Protein AF-A0A2E1QQA4-F1 (afdb_monomer_lite)

pLDDT: mean 85.28, std 8.09, range [52.94, 97.69]

Structure (mmCIF, N/CA/C/O backbone):
data_AF-A0A2E1QQA4-F1
#
_entry.id   AF-A0A2E1QQA4-F1
#
loop_
_atom_site.group_PDB
_atom_site.id
_atom_site.type_symbol
_atom_site.label_atom_id
_atom_site.label_alt_id
_atom_site.label_comp_id
_atom_site.label_asym_id
_atom_site.label_entity_id
_atom_site.label_seq_id
_atom_site.pdbx_PDB_ins_code
_atom_site.Cartn_x
_atom_site.Cartn_y
_atom_site.Cartn_z
_atom_site.occupancy
_atom_site.B_iso_or_equiv
_atom_site.auth_seq_id
_atom_site.auth_comp_id
_atom_site.auth_asym_id
_atom_site.auth_atom_id
_atom_site.pdbx_PDB_model_num
ATOM 1 N N . MET A 1 1 ? -45.214 -12.133 94.240 1.00 59.94 1 MET A N 1
ATOM 2 C CA . MET A 1 1 ? -46.351 -12.397 95.141 1.00 59.94 1 MET A CA 1
ATOM 3 C C . MET A 1 1 ? -45.816 -12.854 96.483 1.00 59.94 1 MET A C 1
ATOM 5 O O . MET A 1 1 ? -45.134 -13.873 96.536 1.00 59.94 1 MET A O 1
ATOM 9 N N . ALA A 1 2 ? -46.050 -12.082 97.544 1.00 59.25 2 ALA A N 1
ATOM 10 C CA . ALA A 1 2 ? -45.746 -12.539 98.898 1.00 59.25 2 ALA A CA 1
ATOM 11 C C . ALA A 1 2 ? -46.777 -13.600 99.309 1.00 59.25 2 ALA A C 1
ATOM 13 O O . ALA A 1 2 ? -47.961 -13.463 99.003 1.00 59.25 2 ALA A O 1
ATOM 14 N N . ILE A 1 3 ? -46.345 -14.663 99.991 1.00 65.25 3 ILE A N 1
ATOM 15 C CA . ILE A 1 3 ? -47.274 -15.672 100.507 1.00 65.25 3 ILE A CA 1
ATOM 16 C C . ILE A 1 3 ? -48.073 -15.024 101.638 1.00 65.25 3 ILE A C 1
ATOM 18 O O . ILE A 1 3 ? -47.539 -14.740 102.709 1.00 65.25 3 ILE A O 1
ATOM 22 N N . ARG A 1 4 ? -49.357 -14.769 101.386 1.00 75.62 4 ARG A N 1
ATOM 23 C CA . ARG A 1 4 ? -50.294 -14.264 102.391 1.00 75.62 4 ARG A CA 1
ATOM 24 C C . ARG A 1 4 ? -50.919 -15.462 103.086 1.00 75.62 4 ARG A C 1
ATOM 26 O O . ARG A 1 4 ? -51.710 -16.186 102.488 1.00 75.62 4 ARG A O 1
ATOM 33 N N . GLN A 1 5 ? -50.516 -15.701 104.326 1.00 78.38 5 GLN A N 1
ATOM 34 C CA . GLN A 1 5 ? -51.013 -16.821 105.113 1.00 78.38 5 GLN A CA 1
ATOM 35 C C . GLN A 1 5 ? -52.236 -16.370 105.913 1.00 78.38 5 GLN A C 1
ATOM 37 O O . GLN A 1 5 ? -52.163 -15.386 106.647 1.00 78.38 5 GLN A O 1
ATOM 42 N N . ILE A 1 6 ? -53.355 -17.073 105.737 1.00 81.44 6 ILE A N 1
ATOM 43 C CA . ILE A 1 6 ? -54.587 -16.866 106.502 1.00 81.44 6 ILE A CA 1
ATOM 44 C C . ILE A 1 6 ? -54.810 -18.131 107.319 1.00 81.44 6 ILE A C 1
ATOM 46 O O . ILE A 1 6 ? -54.995 -19.215 106.764 1.00 81.44 6 ILE A O 1
ATOM 50 N N . ASN A 1 7 ? -54.742 -18.002 108.635 1.00 84.25 7 ASN A N 1
ATOM 51 C CA . ASN A 1 7 ? -54.934 -19.107 109.559 1.00 84.25 7 ASN A CA 1
ATOM 52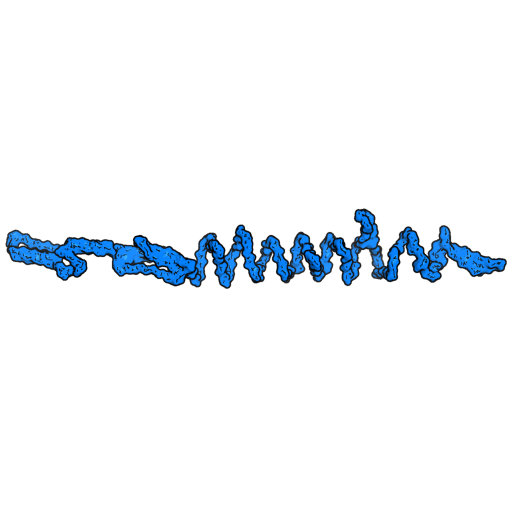 C C . ASN A 1 7 ? -56.428 -19.320 109.822 1.00 84.25 7 ASN A C 1
ATOM 54 O O . ASN A 1 7 ? -57.223 -18.387 109.758 1.00 84.25 7 ASN A O 1
ATOM 58 N N . ALA A 1 8 ? -56.824 -20.541 110.191 1.00 82.38 8 ALA A N 1
ATOM 59 C CA . ALA A 1 8 ? -58.227 -20.864 110.487 1.00 82.38 8 ALA A CA 1
ATOM 60 C C . ALA A 1 8 ? -58.821 -20.052 111.659 1.00 82.38 8 ALA A C 1
ATOM 62 O O . ALA A 1 8 ? -60.037 -19.981 111.812 1.00 82.38 8 ALA A O 1
ATOM 63 N N . THR A 1 9 ? -57.965 -19.456 112.491 1.00 85.44 9 THR A N 1
ATOM 64 C CA . THR A 1 9 ? -58.333 -18.588 113.617 1.00 85.44 9 THR A CA 1
ATOM 65 C C . THR A 1 9 ? -58.413 -17.107 113.249 1.00 85.44 9 THR A C 1
ATOM 67 O O . THR A 1 9 ? -58.797 -16.301 114.095 1.00 85.44 9 THR A O 1
ATOM 70 N N . ASP A 1 10 ? -58.013 -16.725 112.035 1.00 85.19 10 ASP A N 1
ATOM 71 C CA . ASP A 1 10 ? -58.012 -15.328 111.619 1.00 85.19 10 ASP A CA 1
ATOM 72 C C . ASP A 1 10 ? -59.440 -14.826 111.391 1.00 85.19 10 ASP A C 1
ATOM 74 O O . ASP A 1 10 ? -60.341 -15.556 110.975 1.00 85.19 10 ASP A O 1
ATOM 78 N N . SER A 1 11 ? -59.655 -13.542 111.675 1.00 88.25 11 SER A N 1
ATOM 79 C CA . SER A 1 11 ? -60.971 -12.934 111.517 1.00 88.25 11 SER A CA 1
ATOM 80 C C . SER A 1 11 ? -61.378 -12.841 110.042 1.00 88.25 11 SER A C 1
ATOM 82 O O . SER A 1 11 ? -60.537 -12.693 109.151 1.00 88.25 11 SER A O 1
ATOM 84 N N . LEU A 1 12 ? -62.689 -12.826 109.780 1.00 86.75 12 LEU A N 1
ATOM 85 C CA . LEU A 1 12 ? -63.227 -12.536 108.444 1.00 86.75 12 LEU A CA 1
ATOM 86 C C . LEU A 1 12 ? -62.732 -11.185 107.898 1.00 86.75 12 LEU A C 1
ATOM 88 O O . LEU A 1 12 ? -62.595 -11.014 106.690 1.00 86.75 12 LEU A O 1
ATOM 92 N N . GLU A 1 13 ? -62.416 -10.239 108.780 1.00 89.06 13 GLU A N 1
ATOM 93 C CA . GLU A 1 13 ? -61.857 -8.942 108.407 1.00 89.06 13 GLU A CA 1
ATOM 94 C C . GLU A 1 13 ? -60.391 -9.051 107.961 1.00 89.06 13 GLU A C 1
ATOM 96 O O . GLU A 1 13 ? -59.984 -8.417 106.987 1.00 89.06 13 GLU A O 1
ATOM 101 N N . THR A 1 14 ? -59.613 -9.929 108.599 1.00 85.94 14 THR A N 1
ATOM 102 C CA . THR A 1 14 ? -58.264 -10.293 108.147 1.00 85.94 14 THR A CA 1
ATOM 103 C C . THR A 1 14 ? -58.324 -10.935 106.760 1.00 85.94 14 THR A C 1
ATOM 105 O O . THR A 1 14 ? -57.548 -10.560 105.882 1.00 85.94 14 THR A O 1
ATOM 108 N N . LEU A 1 15 ? -59.290 -11.834 106.529 1.00 86.75 15 LEU A N 1
ATOM 109 C CA . LEU A 1 15 ? -59.532 -12.440 105.216 1.00 86.75 15 LEU A CA 1
ATOM 110 C C . LEU A 1 15 ? -59.870 -11.384 104.158 1.00 86.75 15 LEU A C 1
ATOM 112 O O . LEU A 1 15 ? -59.239 -11.353 103.104 1.00 86.75 15 LEU A O 1
ATOM 116 N N . ARG A 1 16 ? -60.816 -10.483 104.446 1.00 89.19 16 ARG A N 1
ATOM 117 C CA . ARG A 1 16 ? -61.220 -9.39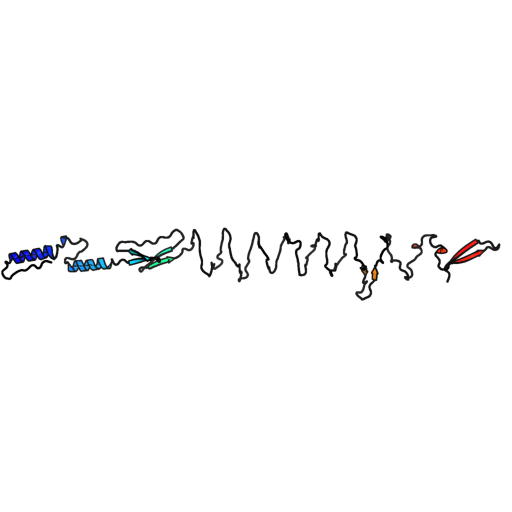7 103.541 1.00 89.19 16 ARG A CA 1
ATOM 118 C C . ARG A 1 16 ? -60.050 -8.475 103.199 1.00 89.19 16 ARG A C 1
ATOM 120 O O . ARG A 1 16 ? -59.844 -8.143 102.034 1.00 89.19 16 ARG A O 1
ATOM 127 N N . SER A 1 17 ? -59.281 -8.070 104.208 1.00 85.75 17 SER A N 1
ATOM 128 C CA . SER A 1 17 ? -58.128 -7.184 104.043 1.00 85.75 17 SER A CA 1
ATOM 129 C C . SER A 1 17 ? -57.048 -7.830 103.172 1.00 85.75 17 SER A C 1
ATOM 131 O O . SER A 1 17 ? -56.593 -7.227 102.199 1.00 85.75 17 SER A O 1
ATOM 133 N N . GLN A 1 18 ? -56.702 -9.092 103.447 1.00 85.31 18 GLN A N 1
ATOM 134 C CA . GLN A 1 18 ? -55.718 -9.821 102.649 1.00 85.31 18 GLN A CA 1
ATOM 135 C C . GLN A 1 18 ? -56.207 -10.097 101.225 1.00 85.31 18 GLN A C 1
ATOM 137 O O . GLN A 1 18 ? -55.419 -9.963 100.293 1.00 85.31 18 GLN A O 1
ATOM 142 N N . PHE A 1 19 ? -57.491 -10.411 101.033 1.00 83.44 19 PHE A N 1
ATOM 143 C CA . PHE A 1 19 ? -58.086 -10.637 99.713 1.00 83.44 19 PHE A CA 1
ATOM 144 C C . PHE A 1 19 ? -58.109 -9.364 98.855 1.00 83.44 19 PHE A C 1
ATOM 146 O O . PHE A 1 19 ? -57.687 -9.381 97.702 1.00 83.44 19 PHE A O 1
ATOM 153 N N . ASN A 1 20 ? -58.524 -8.232 99.424 1.00 81.56 20 ASN A N 1
ATOM 154 C CA . ASN A 1 20 ? -58.529 -6.956 98.706 1.00 81.56 20 ASN A CA 1
ATOM 155 C C . ASN A 1 20 ? -57.113 -6.492 98.366 1.00 81.56 20 ASN A C 1
ATOM 157 O O . ASN A 1 20 ? -56.868 -5.967 97.282 1.00 81.56 20 ASN A O 1
ATOM 161 N N . ALA A 1 21 ? -56.164 -6.707 99.274 1.00 79.19 21 ALA A N 1
ATOM 162 C CA . ALA A 1 21 ? -54.780 -6.370 99.010 1.00 79.19 21 ALA A CA 1
ATOM 163 C C . ALA A 1 21 ? -54.122 -7.345 98.010 1.00 79.19 21 ALA A C 1
ATOM 165 O O . ALA A 1 21 ? -53.238 -6.910 97.278 1.00 79.19 21 ALA A O 1
ATOM 166 N N . LEU A 1 22 ? -54.565 -8.606 97.915 1.00 77.88 22 LEU A N 1
ATOM 167 C CA . LEU A 1 22 ? -54.188 -9.533 96.837 1.00 77.88 22 LEU A CA 1
ATOM 168 C C . LEU A 1 22 ? -54.706 -9.020 95.480 1.00 77.88 22 LEU A C 1
ATOM 170 O O . LEU A 1 22 ? -53.944 -8.933 94.522 1.00 77.88 22 LEU A O 1
ATOM 174 N N . ALA A 1 23 ? -55.974 -8.605 95.414 1.00 74.25 23 ALA A N 1
ATOM 175 C CA . ALA A 1 23 ? -56.574 -8.050 94.201 1.00 74.25 23 ALA A CA 1
ATOM 176 C C . ALA A 1 23 ? -55.890 -6.749 93.743 1.00 74.25 23 ALA A C 1
ATOM 178 O O . ALA A 1 23 ? -55.578 -6.603 92.570 1.00 74.25 23 ALA A O 1
ATOM 179 N N . SER A 1 24 ? -55.605 -5.827 94.667 1.00 72.12 24 SER A N 1
ATOM 180 C CA . SER A 1 24 ? -55.049 -4.509 94.333 1.00 72.12 24 SER A CA 1
ATOM 181 C C . SER A 1 24 ? -53.532 -4.506 94.105 1.00 72.12 24 SER A C 1
ATOM 183 O O . SER A 1 24 ? -53.060 -3.757 93.254 1.00 72.12 24 SER A O 1
ATOM 185 N N . GLN A 1 25 ? -52.758 -5.314 94.843 1.00 68.62 25 GLN A N 1
ATOM 186 C CA . GLN A 1 25 ? -51.287 -5.257 94.792 1.00 68.62 25 GLN A CA 1
ATOM 187 C C . GLN A 1 25 ? -50.640 -6.436 94.063 1.00 68.62 25 GLN A C 1
ATOM 189 O O . GLN A 1 25 ? -49.605 -6.249 93.433 1.00 68.62 25 GLN A O 1
ATOM 194 N N . ASP A 1 26 ? -51.206 -7.644 94.161 1.00 70.81 26 ASP A N 1
ATOM 195 C CA . ASP A 1 26 ? -50.596 -8.840 93.565 1.00 70.81 26 ASP A CA 1
ATOM 196 C C . ASP A 1 26 ? -51.141 -9.137 92.157 1.00 70.81 26 ASP A C 1
ATOM 198 O O . ASP A 1 26 ? -50.378 -9.562 91.293 1.00 70.81 26 ASP A O 1
ATOM 202 N N . PHE A 1 27 ? -52.433 -8.893 91.908 1.00 72.44 27 PHE A N 1
ATOM 203 C CA . PHE A 1 27 ? -53.045 -8.998 90.573 1.00 72.44 27 PHE A CA 1
ATOM 204 C C . PHE A 1 27 ? -53.060 -7.662 89.803 1.00 72.44 27 PHE A C 1
ATOM 206 O O . PHE A 1 27 ? -53.139 -7.662 88.578 1.00 72.44 27 PHE A O 1
ATOM 213 N N . GLY A 1 28 ? -52.883 -6.534 90.494 1.00 72.56 28 GLY A N 1
ATOM 214 C CA . GLY A 1 28 ? -52.829 -5.203 89.886 1.00 72.56 28 GLY A CA 1
ATOM 215 C C . GLY A 1 28 ? -54.206 -4.632 89.523 1.00 72.56 28 GLY A C 1
ATOM 216 O O . GLY A 1 28 ? -55.192 -5.352 89.384 1.00 72.56 28 GLY A O 1
ATOM 217 N N . ASP A 1 29 ? -54.271 -3.306 89.398 1.00 71.75 29 ASP A N 1
ATOM 218 C CA . ASP A 1 29 ? -55.483 -2.571 89.019 1.00 71.75 29 ASP A CA 1
ATOM 219 C C . ASP A 1 29 ? -55.570 -2.416 87.492 1.00 71.75 29 ASP A C 1
ATOM 221 O O . ASP A 1 29 ? -54.624 -1.943 86.857 1.00 71.75 29 ASP A O 1
ATOM 225 N N . ILE A 1 30 ? -56.722 -2.767 86.912 1.00 72.56 30 ILE A N 1
ATOM 226 C CA . ILE A 1 30 ? -57.017 -2.596 85.483 1.00 72.56 30 ILE A CA 1
ATOM 227 C C . ILE A 1 30 ? -56.907 -1.136 85.033 1.00 72.56 30 ILE A C 1
ATOM 229 O O . ILE A 1 30 ? -56.556 -0.881 83.888 1.00 72.56 30 ILE A O 1
ATOM 233 N N . ALA A 1 31 ? -57.147 -0.172 85.927 1.00 75.25 31 ALA A N 1
ATOM 234 C CA . ALA A 1 31 ? -57.032 1.250 85.611 1.00 75.25 31 ALA A CA 1
ATOM 235 C C . ALA A 1 31 ? -55.598 1.676 85.241 1.00 75.25 31 ALA A C 1
ATOM 237 O O . ALA A 1 31 ? -55.412 2.728 84.634 1.00 75.25 31 ALA A O 1
ATOM 238 N N . ASN A 1 32 ? -54.599 0.860 85.593 1.00 74.88 32 ASN A N 1
ATOM 239 C CA . ASN A 1 32 ? -53.198 1.078 85.240 1.00 74.88 32 ASN A CA 1
ATOM 240 C C . ASN A 1 32 ? -52.766 0.299 83.984 1.00 74.88 32 ASN A C 1
ATOM 242 O O . ASN A 1 32 ? -51.599 0.381 83.598 1.00 74.88 32 ASN A O 1
ATOM 246 N N . LEU A 1 33 ? -53.663 -0.481 83.370 1.00 74.75 33 LEU A N 1
ATOM 247 C CA . LEU A 1 33 ? -53.405 -1.151 82.099 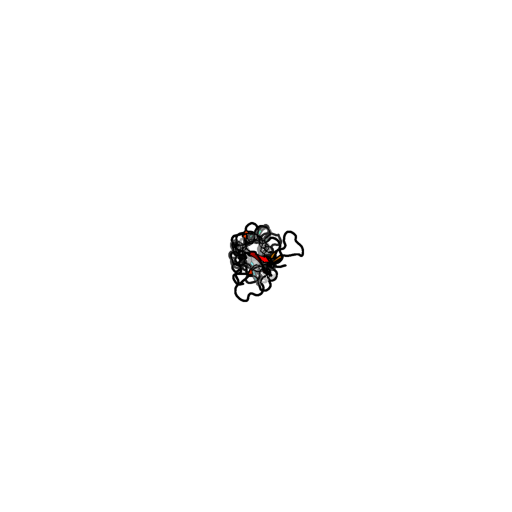1.00 74.75 33 LEU A CA 1
ATOM 248 C C . LEU A 1 33 ? -53.469 -0.119 80.963 1.00 74.75 33 LEU A C 1
ATOM 250 O O . LEU A 1 33 ? -54.287 0.801 81.001 1.00 74.75 33 LEU A O 1
ATOM 254 N N . ASP A 1 34 ? -52.592 -0.247 79.965 1.00 76.31 34 ASP A N 1
ATOM 255 C CA . ASP A 1 34 ? -52.590 0.654 78.810 1.00 76.31 34 ASP A CA 1
ATOM 256 C C . ASP A 1 34 ? -53.975 0.674 78.138 1.00 76.31 34 ASP A C 1
ATOM 258 O O . ASP A 1 34 ? -54.579 -0.375 77.920 1.00 76.31 34 ASP A O 1
ATOM 262 N N . SER A 1 35 ? -54.473 1.866 77.794 1.00 77.19 35 SER A N 1
ATOM 263 C CA . SER A 1 35 ? -55.824 2.061 77.241 1.00 77.19 35 SER A CA 1
ATOM 264 C C . SER A 1 35 ? -56.096 1.337 75.913 1.00 77.19 35 SER A C 1
ATOM 266 O O . SER A 1 35 ? -57.250 1.247 75.498 1.00 77.19 35 SER A O 1
ATOM 268 N N . SER A 1 36 ? -55.054 0.836 75.242 1.00 72.44 36 SER A N 1
ATOM 269 C CA . SER A 1 36 ? -55.159 0.007 74.037 1.00 72.44 36 SER A CA 1
ATOM 270 C C . SER A 1 36 ? -55.488 -1.467 74.314 1.00 72.44 36 SER A C 1
ATOM 272 O O . SER A 1 36 ? -55.853 -2.178 73.378 1.00 72.44 36 SER A O 1
ATOM 274 N N . ILE A 1 37 ? -55.404 -1.927 75.569 1.00 79.44 37 ILE A N 1
ATOM 275 C CA . ILE A 1 37 ? -55.746 -3.293 75.979 1.00 79.44 37 ILE A CA 1
ATOM 276 C C . ILE A 1 37 ? -57.167 -3.297 76.551 1.00 79.44 37 ILE A C 1
ATOM 278 O O . ILE A 1 37 ? -57.448 -2.676 77.575 1.00 79.44 37 ILE A O 1
ATOM 282 N N . SER A 1 38 ? -58.076 -4.008 75.888 1.00 80.38 38 SER A N 1
ATOM 283 C CA . SER A 1 38 ? -59.507 -4.026 76.226 1.00 80.38 38 SER A CA 1
ATOM 284 C C . SER A 1 38 ? -59.899 -5.131 77.214 1.00 80.38 38 SER A C 1
ATOM 286 O O . SER A 1 38 ? -61.011 -5.128 77.750 1.00 80.38 38 SER A O 1
ATOM 288 N N . SER A 1 39 ? -58.995 -6.078 77.473 1.00 79.44 39 SER A N 1
ATOM 289 C CA . SER A 1 39 ? -59.253 -7.213 78.354 1.00 79.44 39 SER A CA 1
ATOM 290 C C . SER A 1 39 ? -59.481 -6.802 79.808 1.00 79.44 39 SER A C 1
ATOM 292 O O . SER A 1 39 ? -58.674 -6.117 80.432 1.00 79.44 39 SER A O 1
ATOM 294 N N . THR A 1 40 ? -60.524 -7.377 80.410 1.00 74.19 40 THR A N 1
ATOM 295 C CA . THR A 1 40 ? -60.862 -7.212 81.831 1.00 74.19 40 THR A CA 1
ATOM 296 C C . THR A 1 40 ? -60.150 -8.198 82.762 1.00 74.19 40 THR A C 1
ATOM 298 O O . THR A 1 40 ? -60.495 -8.311 83.938 1.00 74.19 40 THR A O 1
ATOM 301 N N . SER A 1 41 ? -59.190 -8.967 82.244 1.00 72.94 41 SER A N 1
ATOM 302 C CA . SER A 1 41 ? -58.386 -9.919 83.014 1.00 72.94 41 SER A CA 1
ATOM 303 C C . SER A 1 41 ? -56.920 -9.873 82.593 1.00 72.94 41 SER A C 1
ATOM 305 O O . SER A 1 41 ? -56.615 -9.623 81.429 1.00 72.94 41 SER A O 1
ATOM 307 N N . ILE A 1 42 ? -56.010 -10.194 83.514 1.00 75.44 42 ILE A N 1
ATOM 308 C CA . ILE A 1 42 ? -54.567 -10.267 83.224 1.00 75.44 42 ILE A CA 1
ATOM 309 C C . ILE A 1 42 ? -54.283 -11.294 82.125 1.00 75.44 42 ILE A C 1
ATOM 311 O O . ILE A 1 42 ? -53.505 -11.030 81.219 1.00 75.44 42 ILE A O 1
ATOM 315 N N . VAL A 1 43 ? -54.943 -12.456 82.169 1.00 76.88 43 VAL A N 1
ATOM 316 C CA . VAL A 1 43 ? -54.752 -13.517 81.168 1.00 76.88 43 VAL A CA 1
ATOM 317 C C . VAL A 1 43 ? -55.238 -13.063 79.791 1.00 76.88 43 VAL A C 1
ATOM 319 O O . VAL A 1 43 ? -54.548 -13.276 78.799 1.00 76.88 43 VAL A O 1
ATOM 322 N N . GLY A 1 44 ? -56.384 -12.384 79.713 1.00 80.62 44 GLY A N 1
ATOM 323 C CA . GLY A 1 44 ? -56.842 -11.803 78.451 1.00 80.62 44 GLY A CA 1
ATOM 324 C C . GLY A 1 44 ? -55.944 -10.656 77.972 1.00 80.62 44 GLY A C 1
ATOM 325 O O . GLY A 1 44 ? -55.675 -10.568 76.782 1.00 80.62 44 GLY A O 1
ATOM 326 N N . ALA A 1 45 ? -55.390 -9.849 78.885 1.00 79.88 45 ALA A N 1
ATOM 327 C CA . ALA A 1 45 ? -54.458 -8.772 78.556 1.00 79.88 45 ALA A CA 1
ATOM 328 C C . ALA A 1 45 ? -53.139 -9.333 78.009 1.00 79.88 45 ALA A C 1
ATOM 330 O O . ALA A 1 45 ? -52.589 -8.805 77.050 1.00 79.88 45 ALA A O 1
ATOM 331 N N . MET A 1 46 ? -52.665 -10.452 78.566 1.00 80.19 46 MET A N 1
ATOM 332 C CA . MET A 1 46 ? -51.521 -11.195 78.040 1.00 80.19 46 MET A CA 1
ATOM 333 C C . MET A 1 46 ? -51.807 -11.808 76.665 1.00 80.19 46 MET A C 1
ATOM 335 O O . MET A 1 46 ? -50.929 -11.794 75.810 1.00 80.19 46 MET A O 1
ATOM 339 N N . ASN A 1 47 ? -53.019 -12.310 76.418 1.00 76.56 47 ASN A N 1
ATOM 340 C CA . ASN A 1 47 ? -53.402 -12.828 75.101 1.00 76.56 47 ASN A CA 1
ATOM 341 C C . ASN A 1 47 ? -53.508 -11.710 74.045 1.00 76.56 47 ASN A C 1
ATOM 343 O O . ASN A 1 47 ? -53.073 -11.893 72.907 1.00 76.56 47 ASN A O 1
ATOM 347 N N . GLU A 1 48 ? -54.025 -10.536 74.419 1.00 78.94 48 GLU A N 1
ATOM 348 C CA . GLU A 1 48 ? -54.020 -9.343 73.561 1.00 78.94 48 GLU A CA 1
ATOM 349 C C . GLU A 1 48 ? -52.582 -8.871 73.284 1.00 78.94 48 GLU A C 1
ATOM 351 O O . GLU A 1 48 ? -52.213 -8.660 72.128 1.00 78.94 48 GLU A O 1
ATOM 356 N N . LEU A 1 49 ? -51.722 -8.828 74.310 1.00 77.00 49 LEU A N 1
ATOM 357 C CA . LEU A 1 49 ? -50.299 -8.505 74.175 1.00 77.00 49 LEU A CA 1
ATOM 358 C C . LEU A 1 49 ? -49.551 -9.495 73.270 1.00 77.00 49 LEU A C 1
ATOM 360 O O . LEU A 1 49 ? -48.721 -9.068 72.476 1.00 77.00 49 LEU A O 1
ATOM 364 N N . ILE A 1 50 ? -49.847 -10.797 73.336 1.00 70.75 50 ILE A N 1
ATOM 365 C CA . ILE A 1 50 ? -49.257 -11.813 72.443 1.00 70.75 50 ILE A CA 1
ATOM 366 C C . ILE A 1 50 ? -49.547 -11.486 70.973 1.00 70.75 50 ILE A C 1
ATOM 368 O O . ILE A 1 50 ? -48.678 -11.673 70.124 1.00 70.75 50 ILE A O 1
ATOM 372 N N . THR A 1 51 ? -50.718 -10.924 70.672 1.00 61.88 51 THR A N 1
ATOM 373 C CA . THR A 1 51 ? -51.067 -10.508 69.307 1.00 61.88 51 THR A CA 1
ATOM 374 C C . THR A 1 51 ? -50.212 -9.310 68.866 1.00 61.88 51 THR A C 1
ATOM 376 O O . THR A 1 51 ? -49.660 -9.328 67.768 1.00 61.88 51 THR A O 1
ATOM 379 N N . PHE A 1 52 ? -49.987 -8.331 69.750 1.00 60.94 52 PHE A N 1
ATOM 380 C CA . PHE A 1 52 ? -49.095 -7.187 69.496 1.00 60.94 52 PHE A CA 1
ATOM 381 C C . PHE A 1 52 ? -47.605 -7.559 69.411 1.00 60.94 52 PHE A C 1
ATOM 383 O O . PHE A 1 52 ? -46.880 -7.009 68.586 1.00 60.94 52 PHE A O 1
ATOM 390 N N . VAL A 1 53 ? -47.139 -8.502 70.232 1.00 63.75 53 VAL A N 1
ATOM 391 C CA . VAL A 1 53 ? -45.740 -8.963 70.258 1.00 63.75 53 VAL A CA 1
ATOM 392 C C . VAL A 1 53 ? -45.439 -9.895 69.081 1.00 63.75 53 VAL A C 1
ATOM 394 O O . VAL A 1 53 ? -44.331 -9.863 68.556 1.00 63.75 53 VAL A O 1
ATOM 397 N N . SER A 1 54 ? -46.417 -10.666 68.593 1.00 52.94 54 SER A N 1
ATOM 398 C CA . SER A 1 54 ? -46.239 -11.503 67.395 1.00 52.94 54 SER A CA 1
ATOM 399 C C . SER A 1 54 ? -46.070 -10.688 66.105 1.00 52.94 54 SER A C 1
ATOM 401 O O . SER A 1 54 ? -45.380 -11.125 65.190 1.00 52.94 54 SER A O 1
ATOM 403 N N . ALA A 1 55 ? -46.609 -9.464 66.057 1.00 53.16 55 ALA A N 1
ATOM 404 C CA . ALA A 1 55 ? -46.331 -8.497 64.992 1.00 53.16 55 ALA A CA 1
ATOM 405 C C . ALA A 1 55 ? -44.948 -7.814 65.125 1.00 53.16 55 ALA A C 1
ATOM 407 O O . ALA A 1 55 ? -44.585 -7.007 64.271 1.00 53.16 55 ALA A O 1
ATOM 408 N N . ALA A 1 56 ? -44.182 -8.098 66.189 1.00 56.06 56 ALA A N 1
ATOM 409 C CA . ALA A 1 56 ? -42.953 -7.390 66.552 1.00 56.06 56 ALA A CA 1
ATOM 410 C C . ALA A 1 56 ? -41.654 -8.197 66.363 1.00 56.06 56 ALA A C 1
ATOM 412 O O . ALA A 1 56 ? -40.592 -7.722 66.777 1.00 56.06 56 ALA A O 1
ATOM 413 N N . GLU A 1 57 ? -41.692 -9.376 65.729 1.00 67.94 57 GLU A N 1
ATOM 414 C CA . GLU A 1 57 ? -40.457 -10.051 65.312 1.00 67.94 57 GLU A CA 1
ATOM 415 C C . GLU A 1 57 ? -39.833 -9.300 64.130 1.00 67.94 57 GLU A C 1
ATOM 417 O O . GLU A 1 57 ? -40.125 -9.538 62.962 1.00 67.94 57 GLU A O 1
ATOM 422 N N . GLY A 1 58 ? -38.988 -8.324 64.461 1.00 77.69 58 GLY A N 1
ATOM 423 C CA . GLY A 1 58 ? -38.147 -7.644 63.492 1.00 77.69 58 GLY A CA 1
ATOM 424 C C . GLY A 1 58 ? -37.188 -8.612 62.802 1.00 77.69 58 GLY A C 1
ATOM 425 O O . GLY A 1 58 ? -36.779 -9.624 63.373 1.00 77.69 58 GLY A O 1
ATOM 426 N N . PHE A 1 59 ? -36.772 -8.284 61.584 1.00 83.75 59 PHE A N 1
ATOM 427 C CA . PHE A 1 59 ? -35.748 -9.045 60.873 1.00 83.75 59 PHE A CA 1
ATOM 428 C C . PHE A 1 59 ? -34.408 -8.315 60.919 1.00 83.75 59 PHE A C 1
ATOM 430 O O . PHE A 1 59 ? -34.325 -7.105 61.142 1.00 83.75 59 PHE A O 1
ATOM 437 N N . PHE A 1 60 ? -33.329 -9.066 60.717 1.00 85.69 60 PHE A N 1
ATOM 438 C CA . PHE A 1 60 ? -31.999 -8.486 60.617 1.00 85.69 60 PHE A CA 1
ATOM 439 C C . PHE A 1 60 ? -31.611 -8.293 59.156 1.00 85.69 60 PHE A C 1
ATOM 441 O O . PHE A 1 60 ? -31.686 -9.233 58.368 1.00 85.69 60 PHE A O 1
ATOM 448 N N . VAL A 1 61 ? -31.126 -7.100 58.822 1.00 87.88 61 VAL A N 1
ATOM 449 C CA . VAL A 1 61 ? -30.424 -6.831 57.565 1.00 87.88 61 VAL A CA 1
ATOM 450 C C . VAL A 1 61 ? -28.939 -7.062 57.806 1.00 87.88 61 VAL A C 1
ATOM 452 O O . VAL A 1 61 ? -28.387 -6.592 58.804 1.00 87.88 61 VAL A O 1
ATOM 455 N N . VAL A 1 62 ? -28.308 -7.822 56.915 1.00 84.56 62 VAL A N 1
ATOM 456 C CA . VAL A 1 62 ? -26.881 -8.149 56.976 1.00 84.56 62 VAL A CA 1
ATOM 457 C C . VAL A 1 62 ? -26.259 -7.862 55.617 1.00 84.56 62 VAL A C 1
ATOM 459 O O . VAL A 1 62 ? -26.840 -8.234 54.599 1.00 84.56 62 VAL A O 1
ATOM 462 N N . ASP A 1 63 ? -25.099 -7.210 55.590 1.00 85.38 63 ASP A N 1
ATOM 463 C CA . ASP A 1 63 ? -24.335 -7.004 54.357 1.00 85.38 63 ASP A CA 1
ATOM 464 C C . ASP A 1 63 ? -23.235 -8.067 54.165 1.00 85.38 63 ASP A C 1
ATOM 466 O O . ASP A 1 63 ? -22.979 -8.915 55.023 1.00 85.38 63 ASP A O 1
ATOM 470 N N . SER A 1 64 ? -22.541 -8.015 53.026 1.00 85.62 64 SER A N 1
ATOM 471 C CA . SER A 1 64 ? -21.421 -8.917 52.726 1.00 85.62 64 SER A CA 1
ATOM 472 C C . SER A 1 64 ? -20.172 -8.667 53.581 1.00 85.62 64 SER A C 1
ATOM 474 O O . SER A 1 64 ? -19.245 -9.476 53.551 1.00 85.62 64 SER A O 1
ATOM 476 N N . THR A 1 65 ? -20.136 -7.578 54.355 1.00 82.75 65 THR A N 1
ATOM 477 C CA . THR A 1 65 ? -19.017 -7.197 55.229 1.00 82.75 65 THR A CA 1
ATOM 478 C C . THR A 1 65 ? -19.264 -7.531 56.705 1.00 82.75 65 THR A C 1
ATOM 480 O O . THR A 1 65 ? -18.409 -7.263 57.545 1.00 82.75 65 THR A O 1
ATOM 483 N N . SER A 1 66 ? -20.363 -8.236 57.015 1.00 76.31 66 SER A N 1
ATOM 484 C CA . SER A 1 66 ? -20.802 -8.662 58.359 1.00 76.31 66 SER A CA 1
ATOM 485 C C . SER A 1 66 ? -21.435 -7.570 59.232 1.00 76.31 66 SER A C 1
ATOM 487 O O . SER A 1 66 ? -21.647 -7.789 60.428 1.00 76.31 66 SER A O 1
ATOM 489 N N . THR A 1 67 ? -21.794 -6.418 58.665 1.00 87.25 67 THR A N 1
ATOM 490 C CA . THR A 1 67 ? -22.611 -5.413 59.358 1.00 87.25 67 THR A CA 1
ATOM 491 C C . THR A 1 67 ? -24.021 -5.963 59.550 1.00 87.25 67 THR A C 1
ATOM 493 O O . THR A 1 67 ? -24.592 -6.514 58.614 1.00 87.25 67 THR A O 1
ATOM 496 N N . ARG A 1 68 ? -24.595 -5.830 60.753 1.00 86.25 68 ARG A N 1
ATOM 497 C CA . ARG A 1 68 ? -25.911 -6.391 61.098 1.00 86.25 68 ARG A CA 1
ATOM 498 C C . ARG A 1 68 ? -26.782 -5.355 61.796 1.00 86.25 68 ARG A C 1
ATOM 500 O O . ARG A 1 68 ? -26.381 -4.809 62.820 1.00 86.25 68 ARG A O 1
ATOM 507 N N . GLN A 1 69 ? -27.984 -5.126 61.279 1.00 88.44 69 GLN A N 1
ATOM 508 C CA . GLN A 1 69 ? -28.937 -4.155 61.817 1.00 88.44 69 GLN A CA 1
ATOM 509 C C . GLN A 1 69 ? -30.296 -4.817 62.053 1.00 88.44 69 GLN A C 1
ATOM 511 O O . GLN A 1 69 ? -30.804 -5.498 61.168 1.00 88.44 69 GLN A O 1
ATOM 516 N N . LEU A 1 70 ? -30.876 -4.637 63.246 1.00 85.56 70 LEU A N 1
ATOM 517 C CA . LEU A 1 70 ? -32.258 -5.040 63.527 1.00 85.56 70 LEU A CA 1
ATOM 518 C C . LEU A 1 70 ? -33.207 -3.976 62.972 1.00 85.56 70 LEU A C 1
ATOM 520 O O . LEU A 1 70 ? -33.056 -2.806 63.318 1.00 85.56 70 LEU A O 1
ATOM 524 N N . VAL A 1 71 ? -34.183 -4.394 62.169 1.00 87.94 71 VAL A N 1
ATOM 525 C CA . VAL A 1 71 ? -35.352 -3.585 61.811 1.00 87.94 71 VAL A CA 1
ATOM 526 C C . VAL A 1 71 ? -36.510 -4.074 62.676 1.00 87.94 71 VAL A C 1
ATOM 528 O O . VAL A 1 71 ? -37.091 -5.120 62.403 1.00 87.94 71 VAL A O 1
ATOM 531 N N . GLY A 1 72 ? -36.762 -3.376 63.783 1.00 84.19 72 GLY A N 1
ATOM 532 C CA . GLY A 1 72 ? -37.796 -3.713 64.764 1.00 84.19 72 GLY A CA 1
ATOM 533 C C . GLY A 1 72 ? -39.180 -3.162 64.412 1.00 84.19 72 GLY A C 1
ATOM 534 O O . GLY A 1 72 ? -39.359 -2.458 63.420 1.00 84.19 72 GLY A O 1
ATOM 535 N N . SER A 1 73 ? -40.165 -3.452 65.266 1.00 78.12 73 SER A N 1
ATOM 536 C CA . SER A 1 73 ? -41.532 -2.943 65.103 1.00 78.12 73 SER A CA 1
ATOM 537 C C . SER A 1 73 ? -41.565 -1.411 65.003 1.00 78.12 73 SER A C 1
ATOM 539 O O . SER A 1 73 ? -40.960 -0.714 65.821 1.00 78.12 73 SER A O 1
ATOM 541 N N . GLY A 1 74 ? -42.258 -0.894 63.984 1.00 76.75 74 GLY A N 1
ATOM 542 C CA . GLY A 1 74 ? -42.401 0.542 63.719 1.00 76.75 74 GLY A CA 1
ATOM 543 C C . GLY A 1 74 ? -41.221 1.210 62.999 1.00 76.75 74 GLY A C 1
ATOM 544 O O . GLY A 1 74 ? -41.256 2.424 62.813 1.00 76.75 74 GLY A O 1
ATOM 545 N N . GLN A 1 75 ? -40.188 0.462 62.594 1.00 83.75 75 GLN A N 1
ATOM 546 C CA . GLN A 1 75 ? -39.079 0.983 61.786 1.00 83.75 75 GLN A CA 1
ATOM 547 C C . GLN A 1 75 ? -39.309 0.740 60.287 1.00 83.75 75 GLN A C 1
ATOM 549 O O . GLN A 1 75 ? -39.868 -0.281 59.895 1.00 83.75 75 GLN A O 1
ATOM 554 N N . GLU A 1 76 ? -38.835 1.661 59.445 1.00 86.44 76 GLU A N 1
ATOM 555 C CA . GLU A 1 76 ? -38.870 1.535 57.983 1.00 86.44 76 GLU A CA 1
ATOM 556 C C . GLU A 1 76 ? -37.484 1.177 57.433 1.00 86.44 76 GLU A C 1
ATOM 558 O O . GLU A 1 76 ? -36.471 1.766 57.819 1.00 86.44 76 GLU A O 1
ATOM 563 N N . LEU A 1 77 ? -37.443 0.225 56.498 1.00 88.25 77 LEU A N 1
ATOM 564 C CA . LEU A 1 77 ? -36.264 -0.060 55.687 1.00 88.25 77 LEU A CA 1
ATOM 565 C C . LEU A 1 77 ? -36.390 0.668 54.344 1.00 88.25 77 LEU A C 1
ATOM 567 O O . LEU A 1 77 ? -37.227 0.309 53.517 1.00 88.25 77 LEU A O 1
ATOM 571 N N . THR A 1 78 ? -35.529 1.658 54.114 1.00 86.88 78 THR A N 1
ATOM 572 C CA . THR A 1 78 ? -35.501 2.430 52.864 1.00 86.88 78 THR A CA 1
ATOM 573 C C . THR A 1 78 ? -34.349 1.980 51.975 1.00 86.88 78 THR A C 1
ATOM 575 O O . THR A 1 78 ? -33.194 1.967 52.398 1.00 86.88 78 THR A O 1
ATOM 578 N N . PHE A 1 79 ? -34.650 1.681 50.713 1.00 85.81 79 PHE A N 1
ATOM 579 C CA . PHE A 1 79 ? -33.652 1.414 49.680 1.00 85.81 79 PHE A CA 1
ATOM 580 C C . PHE A 1 79 ? -33.472 2.670 48.826 1.00 85.81 79 PHE A C 1
ATOM 582 O O . PHE A 1 79 ? -34.426 3.148 48.214 1.00 85.81 79 PHE A O 1
ATOM 589 N N . LEU A 1 80 ? -32.256 3.215 48.799 1.00 80.50 80 LEU A N 1
ATOM 590 C CA . LEU A 1 80 ? -31.909 4.412 48.035 1.00 80.50 80 LEU A CA 1
ATOM 591 C C . LEU A 1 80 ? -30.885 4.051 46.954 1.00 80.50 80 LEU A C 1
ATOM 593 O O . LEU A 1 80 ? -29.950 3.299 47.214 1.00 80.50 80 LEU A O 1
ATOM 597 N N . GLY A 1 81 ? -31.047 4.620 45.763 1.00 74.62 81 GLY A N 1
ATOM 598 C CA . GLY A 1 81 ? -30.030 4.665 44.711 1.00 74.62 81 GLY A CA 1
ATOM 599 C C . GLY A 1 81 ? -29.891 6.098 44.206 1.00 74.62 81 GLY A C 1
ATOM 600 O O . GLY A 1 81 ? -30.787 6.916 44.440 1.00 74.62 81 GLY A O 1
ATOM 601 N N . THR A 1 82 ? -28.790 6.434 43.531 1.00 77.19 82 THR A N 1
ATOM 602 C CA . THR A 1 82 ? -28.744 7.702 42.792 1.00 77.19 82 THR A CA 1
ATOM 603 C C . THR A 1 82 ? -29.457 7.552 41.442 1.00 77.19 82 THR A C 1
ATOM 605 O O . THR A 1 82 ? -29.806 6.447 41.011 1.00 77.19 82 THR A O 1
ATOM 608 N N . THR A 1 83 ? -29.757 8.675 40.787 1.00 77.38 83 THR A N 1
ATOM 609 C CA . THR A 1 83 ? -30.438 8.674 39.487 1.00 77.38 83 THR A CA 1
ATOM 610 C C . THR A 1 83 ? -29.667 7.819 38.478 1.00 77.38 83 THR A C 1
ATOM 612 O O . THR A 1 83 ? -28.486 8.059 38.249 1.00 77.38 83 THR A O 1
ATOM 615 N N . ASN A 1 84 ? -30.360 6.877 37.830 1.00 80.69 84 ASN A N 1
ATOM 616 C CA . ASN A 1 84 ? -29.823 5.976 36.802 1.00 80.69 84 ASN A CA 1
ATOM 617 C C . ASN A 1 84 ? -28.784 4.944 37.294 1.00 80.69 84 ASN A C 1
ATOM 619 O O . ASN A 1 84 ? -27.944 4.507 36.514 1.00 80.69 84 ASN A O 1
ATOM 623 N N . GLU A 1 85 ? -28.840 4.516 38.558 1.00 86.88 85 GLU A N 1
ATOM 624 C CA 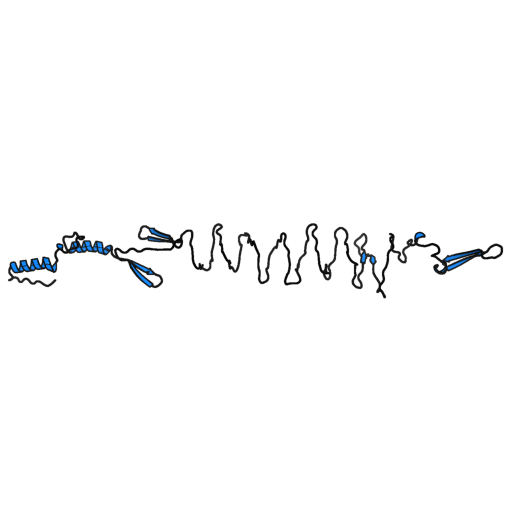. GLU A 1 85 ? -28.032 3.382 39.049 1.00 86.88 85 GLU A CA 1
ATOM 625 C C . GLU A 1 85 ? -28.855 2.107 39.255 1.00 86.88 85 GLU A C 1
ATOM 627 O O . GLU A 1 85 ? -28.468 1.043 38.778 1.00 86.88 85 GLU A O 1
ATOM 632 N N . ALA A 1 86 ? -30.000 2.196 39.938 1.00 88.12 86 ALA A N 1
ATOM 633 C CA . ALA A 1 86 ? -30.825 1.039 40.275 1.00 88.12 86 ALA A CA 1
ATOM 634 C C . ALA A 1 86 ? -32.324 1.352 40.192 1.00 88.12 86 ALA A C 1
ATOM 636 O O . ALA A 1 86 ? -32.759 2.481 40.418 1.00 88.12 86 ALA A O 1
ATOM 637 N N . THR A 1 87 ? -33.120 0.325 39.905 1.00 89.19 87 THR A N 1
ATOM 638 C CA . THR A 1 87 ? -34.575 0.327 40.079 1.00 89.19 87 THR A CA 1
ATOM 639 C C . THR A 1 87 ? -34.911 -0.513 41.306 1.00 89.19 87 THR A C 1
ATOM 641 O O . THR A 1 87 ? -34.455 -1.648 41.429 1.00 89.19 87 THR A O 1
ATOM 644 N N . VAL A 1 88 ? -35.681 0.047 42.241 1.00 90.19 88 VAL A N 1
ATOM 645 C CA . VAL A 1 88 ? -36.128 -0.655 43.453 1.00 90.19 88 VAL A CA 1
ATOM 646 C C . VAL A 1 88 ? -37.648 -0.593 43.509 1.00 90.19 88 VAL A C 1
ATOM 648 O O . VAL A 1 88 ? -38.228 0.490 43.432 1.00 90.19 88 VAL A O 1
ATOM 651 N N . GLN A 1 89 ? -38.301 -1.748 43.633 1.00 89.19 89 GLN A N 1
ATOM 652 C CA . GLN A 1 89 ? -39.755 -1.846 43.721 1.00 89.19 89 GLN A CA 1
ATOM 653 C C . GLN A 1 89 ? -40.169 -2.795 44.848 1.00 89.19 89 GLN A C 1
ATOM 655 O O . GLN A 1 89 ? -39.731 -3.943 44.892 1.00 89.19 89 GLN A O 1
ATOM 660 N N . VAL A 1 90 ? -41.062 -2.331 45.724 1.00 90.19 90 VAL A N 1
ATOM 661 C CA . VAL A 1 90 ? -41.737 -3.176 46.719 1.00 90.19 90 VAL A CA 1
ATOM 662 C C . VAL A 1 90 ? -42.940 -3.855 46.059 1.00 90.19 90 VAL A C 1
ATOM 664 O O . VAL A 1 90 ? -43.738 -3.191 45.394 1.00 90.19 90 VAL A O 1
ATOM 667 N N . GLN A 1 91 ? -43.064 -5.171 46.225 1.00 90.44 91 GLN A N 1
ATOM 668 C CA . GLN A 1 91 ? -44.147 -5.991 45.680 1.00 90.44 91 GLN A CA 1
ATOM 669 C C . GLN A 1 91 ? -44.783 -6.856 46.779 1.00 90.44 91 GLN A C 1
ATOM 671 O O . GLN A 1 91 ? -44.155 -7.180 47.787 1.00 90.44 91 GLN A O 1
ATOM 676 N N . ALA A 1 92 ? -46.039 -7.260 46.574 1.00 88.94 92 ALA A N 1
ATOM 677 C CA . ALA A 1 92 ? -46.649 -8.316 47.380 1.00 88.94 92 ALA A CA 1
ATOM 678 C C . ALA A 1 92 ? -46.081 -9.689 46.956 1.00 88.94 92 ALA A C 1
ATOM 680 O O . ALA A 1 92 ? -45.831 -9.896 45.773 1.00 88.94 92 ALA A O 1
ATOM 681 N N . THR A 1 93 ? -45.883 -10.672 47.832 1.00 80.94 93 THR A N 1
ATOM 682 C CA . THR A 1 93 ? -45.929 -10.664 49.305 1.00 80.94 93 THR A CA 1
ATOM 683 C C . THR A 1 93 ? -44.486 -10.614 49.818 1.00 80.94 93 THR A C 1
ATOM 685 O O . THR A 1 93 ? -43.656 -11.395 49.354 1.00 80.94 93 THR A O 1
ATOM 688 N N . ASP A 1 94 ? -44.179 -9.667 50.708 1.00 85.88 94 ASP A N 1
ATOM 689 C CA . ASP A 1 94 ? -42.874 -9.487 51.373 1.00 85.88 94 ASP A CA 1
ATOM 690 C C . ASP A 1 94 ? -41.648 -9.532 50.439 1.00 85.88 94 ASP A C 1
ATOM 692 O O . ASP A 1 94 ? -40.602 -10.086 50.777 1.00 85.88 94 ASP A O 1
ATOM 696 N N . THR A 1 95 ? -41.772 -8.957 49.236 1.00 89.00 95 THR A N 1
ATOM 697 C CA . THR A 1 95 ? -40.722 -8.999 48.209 1.00 89.00 95 THR A CA 1
ATOM 698 C C . THR A 1 95 ? -40.267 -7.595 47.822 1.00 89.00 95 THR A C 1
ATOM 700 O O . THR A 1 95 ? -41.075 -6.697 47.584 1.00 89.00 95 THR A O 1
ATOM 703 N N . VAL A 1 96 ? -38.953 -7.418 47.692 1.00 90.56 96 VAL A N 1
ATOM 704 C CA . VAL A 1 96 ? -38.341 -6.245 47.061 1.00 90.56 96 VAL A CA 1
ATOM 705 C C . VAL A 1 96 ? -37.580 -6.716 45.830 1.00 90.56 96 VAL A C 1
ATOM 707 O O . VAL A 1 96 ? -36.753 -7.621 45.916 1.00 90.56 96 VAL A O 1
ATOM 710 N N . VAL A 1 97 ? -37.857 -6.103 44.682 1.00 90.06 97 VAL A N 1
ATOM 711 C CA . VAL A 1 97 ? -37.115 -6.336 43.441 1.00 90.06 97 VAL A CA 1
ATOM 712 C C . VAL A 1 97 ? -36.103 -5.216 43.266 1.00 90.06 97 VAL A C 1
ATOM 714 O O . VAL A 1 97 ? -36.463 -4.039 43.320 1.00 90.06 97 VAL A O 1
ATOM 717 N N . VAL A 1 98 ? -34.848 -5.598 43.037 1.00 91.94 98 VAL A N 1
ATOM 718 C CA . VAL A 1 98 ? -33.752 -4.685 42.709 1.00 91.94 98 VAL A CA 1
ATOM 719 C C . VAL A 1 98 ? -33.234 -5.035 41.320 1.00 91.94 98 VAL A C 1
ATOM 721 O O . VAL A 1 98 ? -32.954 -6.200 41.036 1.00 91.94 98 VAL A O 1
ATOM 724 N N . GLY A 1 99 ? -33.116 -4.035 40.452 1.00 91.00 99 GLY A N 1
ATOM 725 C CA . GLY A 1 99 ? -32.623 -4.192 39.090 1.00 91.00 99 GLY A CA 1
ATOM 726 C C . GLY A 1 99 ? -31.853 -2.970 38.607 1.00 91.00 99 GLY A C 1
ATOM 727 O O . GLY A 1 99 ? -31.600 -2.032 39.361 1.00 91.00 99 GLY A O 1
ATOM 728 N N . LEU A 1 100 ? -31.489 -2.989 37.327 1.00 92.25 100 LEU A N 1
ATOM 729 C CA . LEU A 1 100 ? -30.910 -1.840 36.640 1.00 92.25 100 LEU A CA 1
ATOM 730 C C . LEU A 1 100 ? -31.996 -1.125 35.815 1.00 92.25 100 LEU A C 1
ATOM 732 O O . LEU A 1 100 ? -32.882 -1.791 35.269 1.00 92.25 100 LEU A O 1
ATOM 736 N N . PRO A 1 101 ? -31.962 0.214 35.723 1.00 89.88 101 PRO A N 1
ATOM 737 C CA . PRO A 1 101 ? -32.756 0.959 34.748 1.00 89.88 101 PRO A CA 1
ATOM 738 C C . PRO A 1 101 ? -32.285 0.678 33.311 1.00 89.88 101 PRO A C 1
ATOM 740 O O . PRO A 1 101 ? -31.245 0.060 33.093 1.00 89.88 101 PRO A O 1
ATOM 743 N N . ALA A 1 102 ? -33.055 1.147 32.322 1.00 88.31 102 ALA A N 1
ATOM 744 C CA . ALA A 1 102 ? -32.687 1.020 30.908 1.00 88.31 102 ALA A CA 1
ATOM 745 C C . ALA A 1 102 ? -31.361 1.732 30.586 1.00 88.31 102 ALA A C 1
ATOM 747 O O . ALA A 1 102 ? -30.534 1.185 29.861 1.00 88.31 102 ALA A O 1
ATOM 748 N N . ASP A 1 103 ? -31.151 2.906 31.186 1.00 88.50 103 ASP A N 1
ATOM 749 C CA . ASP A 1 103 ? -29.915 3.671 31.086 1.00 88.50 103 ASP A CA 1
ATOM 750 C C . ASP A 1 103 ? -29.209 3.666 32.438 1.00 88.50 103 ASP A C 1
ATOM 752 O O . ASP A 1 103 ? -29.764 4.146 33.428 1.00 88.50 103 ASP A O 1
ATOM 756 N N . VAL A 1 104 ? -27.982 3.147 32.470 1.00 90.69 104 VAL A N 1
ATOM 757 C CA . VAL A 1 104 ? -27.145 3.110 33.673 1.00 90.69 104 VAL A CA 1
ATOM 758 C C . VAL A 1 104 ? -25.975 4.073 33.516 1.00 90.69 104 VAL A C 1
ATOM 760 O O . VAL A 1 104 ? -25.205 3.959 32.561 1.00 90.69 104 VAL A O 1
ATOM 763 N N . THR A 1 105 ? -25.797 4.990 34.468 1.00 88.69 105 THR A N 1
ATOM 764 C CA . THR A 1 105 ? -24.655 5.917 34.482 1.00 88.69 105 THR A CA 1
ATOM 765 C C . THR A 1 105 ? -23.630 5.472 35.518 1.00 88.69 105 THR A C 1
ATOM 767 O O . THR A 1 105 ? -23.916 5.463 36.709 1.00 88.69 105 THR A O 1
ATOM 770 N N . ILE A 1 106 ? -22.406 5.167 35.080 1.00 88.50 106 ILE A N 1
ATOM 771 C CA . ILE A 1 106 ? -21.286 4.823 35.967 1.00 88.50 106 ILE A CA 1
ATOM 772 C C . ILE A 1 106 ? -20.276 5.970 35.927 1.00 88.50 106 ILE A C 1
ATOM 774 O O . ILE A 1 106 ? -19.657 6.224 34.897 1.00 88.50 106 ILE A O 1
ATOM 778 N N . SER A 1 107 ? -20.123 6.682 37.044 1.00 87.06 107 SER A N 1
ATOM 779 C CA . SER A 1 107 ? -19.340 7.927 37.125 1.00 87.06 107 SER A CA 1
ATOM 780 C C . SER A 1 107 ? -17.820 7.731 37.126 1.00 87.06 107 SER A C 1
ATOM 782 O O . SER A 1 107 ? -17.080 8.684 36.886 1.00 87.06 107 SER A O 1
ATOM 784 N N . SER A 1 108 ? -17.351 6.515 37.407 1.00 87.62 108 SER A N 1
ATOM 785 C CA . SER A 1 108 ? -15.931 6.180 37.510 1.00 87.62 108 SER A CA 1
ATOM 786 C C . SER A 1 108 ? -15.526 5.134 36.473 1.00 87.62 108 SER A C 1
ATOM 788 O O . SER A 1 108 ? -15.128 5.485 35.365 1.00 87.62 108 SER A O 1
ATOM 790 N N . SER A 1 109 ? -15.612 3.848 36.809 1.00 88.56 109 SER A N 1
ATOM 791 C CA . SER A 1 109 ? -15.192 2.753 35.943 1.00 88.56 109 SER A CA 1
ATOM 792 C C . SER A 1 109 ? -16.168 1.584 35.985 1.00 88.56 109 SER A C 1
ATOM 794 O O . SER A 1 109 ? -16.704 1.216 37.028 1.00 88.56 109 SER A O 1
ATOM 796 N N . LEU A 1 110 ? -16.365 0.971 34.820 1.00 89.88 110 LEU A N 1
ATOM 797 C CA . LEU A 1 110 ? -17.036 -0.312 34.674 1.00 89.88 110 LEU A CA 1
ATOM 798 C C . LEU A 1 110 ? -15.969 -1.388 34.454 1.00 89.88 110 LEU A C 1
ATOM 800 O O . LEU A 1 110 ? -15.223 -1.332 33.478 1.00 89.88 110 LEU A O 1
ATOM 804 N N . SER A 1 111 ? -15.909 -2.374 35.346 1.00 90.38 111 SER A N 1
ATOM 805 C CA . SER A 1 111 ? -15.113 -3.588 35.156 1.00 90.38 111 SER A CA 1
ATOM 806 C C . SER A 1 111 ? -16.051 -4.735 34.800 1.00 90.38 111 SER A C 1
ATOM 808 O O . SER A 1 111 ? -16.938 -5.075 35.582 1.00 90.38 111 SER A O 1
ATOM 810 N N . VAL A 1 112 ? -15.877 -5.319 33.616 1.00 89.56 112 VAL A N 1
ATOM 811 C CA . VAL A 1 112 ? -16.629 -6.496 33.162 1.00 89.56 112 VAL A CA 1
ATOM 812 C C . VAL A 1 112 ? -15.732 -7.729 33.192 1.00 89.56 112 VAL A C 1
ATOM 814 O O . VAL A 1 112 ? -14.529 -7.640 32.954 1.00 89.56 112 VAL A O 1
ATOM 817 N N . GLY A 1 113 ? -16.315 -8.886 33.506 1.00 89.50 113 GLY A N 1
ATOM 818 C CA . GLY A 1 113 ? -15.596 -10.160 33.541 1.00 89.50 113 GLY A CA 1
ATOM 819 C C . GLY A 1 113 ? -15.155 -10.659 32.156 1.00 89.50 113 GLY A C 1
ATOM 820 O O . GLY A 1 113 ? -15.204 -9.947 31.155 1.00 89.50 113 GLY A O 1
ATOM 821 N N . GLY A 1 114 ? -14.754 -11.930 32.082 1.00 83.81 114 GLY A N 1
ATOM 822 C CA . GLY A 1 114 ? -14.066 -12.503 30.913 1.00 83.81 114 GLY A CA 1
ATOM 823 C C . GLY A 1 114 ? -14.824 -12.502 29.575 1.00 83.81 114 GLY A C 1
ATOM 824 O O . GLY A 1 114 ? -14.199 -12.711 28.543 1.00 83.81 114 GLY A O 1
ATOM 825 N N . SER A 1 115 ? -16.137 -12.255 29.557 1.00 82.38 115 SER A N 1
ATOM 826 C CA . SER A 1 115 ? -16.931 -12.183 28.317 1.00 82.38 115 SER A CA 1
ATOM 827 C C . SER A 1 115 ? -16.990 -10.783 27.694 1.00 82.38 115 SER A C 1
ATOM 829 O O . SER A 1 115 ? -17.602 -10.626 26.638 1.00 82.38 115 SER A O 1
ATOM 831 N N . GLY A 1 116 ? -16.356 -9.785 28.323 1.00 86.50 116 GLY A N 1
ATOM 832 C CA . GLY A 1 116 ? -16.321 -8.410 27.833 1.00 86.50 116 GLY A CA 1
ATOM 833 C C . GLY A 1 116 ? -17.696 -7.736 27.809 1.00 86.50 116 GLY A C 1
ATOM 834 O O . GLY A 1 116 ? -18.624 -8.142 28.508 1.00 86.50 116 GLY A O 1
ATOM 835 N N . ILE A 1 117 ? -17.810 -6.679 27.002 1.00 89.62 117 ILE A N 1
ATOM 836 C CA . ILE A 1 117 ? -19.076 -5.989 26.732 1.00 89.62 117 ILE A CA 1
ATOM 837 C C . ILE A 1 117 ? -19.672 -6.595 25.461 1.00 89.62 117 ILE A C 1
ATOM 839 O O . ILE A 1 117 ? -19.062 -6.512 24.397 1.00 89.62 117 ILE A O 1
ATOM 843 N N . GLN A 1 118 ? -20.862 -7.186 25.566 1.00 88.44 118 GLN A N 1
ATOM 844 C CA . GLN A 1 118 ? -21.630 -7.656 24.413 1.00 88.44 118 GLN A CA 1
ATOM 845 C C . GLN A 1 118 ? -22.787 -6.699 24.147 1.00 88.44 118 GLN A C 1
ATOM 847 O O . GLN A 1 118 ? -23.581 -6.417 25.043 1.00 88.44 118 GLN A O 1
ATOM 852 N N . THR A 1 119 ? -22.902 -6.222 22.911 1.00 87.56 119 THR A N 1
ATOM 853 C CA . THR A 1 119 ? -24.077 -5.484 22.443 1.00 87.56 119 THR A CA 1
ATOM 854 C C . THR A 1 119 ? -24.959 -6.414 21.609 1.00 87.56 119 THR A C 1
ATOM 856 O O . THR A 1 119 ? -24.469 -7.304 20.917 1.00 87.56 119 THR A O 1
ATOM 859 N N . THR A 1 120 ? -26.279 -6.247 21.688 1.00 84.25 120 THR A N 1
ATOM 860 C CA . THR A 1 120 ? -27.252 -7.029 20.903 1.00 84.25 120 THR A CA 1
ATOM 861 C C . THR A 1 120 ? -27.998 -6.116 19.928 1.00 84.25 120 THR A C 1
ATOM 863 O O . THR A 1 120 ? -28.064 -4.906 20.141 1.00 84.25 120 THR A O 1
ATOM 866 N N . SER A 1 121 ? -28.519 -6.674 18.828 1.00 77.31 121 SER A N 1
ATOM 867 C CA . SER A 1 121 ? -29.403 -5.982 17.866 1.00 77.31 121 SER A CA 1
ATOM 868 C C . SER A 1 121 ? -28.931 -4.595 17.391 1.00 77.31 121 SER A C 1
ATOM 870 O O . SER A 1 121 ? -29.706 -3.643 17.381 1.00 77.31 121 SER A O 1
ATOM 872 N N . GLY A 1 122 ? -27.665 -4.460 16.987 1.00 76.62 122 GLY A N 1
ATOM 873 C CA . GLY A 1 122 ? -27.134 -3.186 16.477 1.00 76.62 122 GLY A CA 1
ATOM 874 C C . GLY A 1 122 ? -26.762 -2.166 17.559 1.00 76.62 122 GLY A C 1
ATOM 875 O O . GLY A 1 122 ? -26.504 -1.008 17.234 1.00 76.62 122 GLY A O 1
ATOM 876 N N . GLY A 1 123 ? -26.706 -2.577 18.831 1.00 83.31 123 GLY A N 1
ATOM 877 C CA . GLY A 1 123 ? -26.138 -1.757 19.898 1.00 83.31 123 GLY A CA 1
ATOM 878 C C . GLY A 1 123 ? -24.675 -1.400 19.615 1.00 83.31 123 GLY A C 1
ATOM 879 O O . GLY A 1 123 ? -23.900 -2.226 19.125 1.00 83.31 123 GLY A O 1
ATOM 880 N N . ASN A 1 124 ? -24.298 -0.165 19.929 1.00 87.81 124 ASN A N 1
ATOM 881 C CA . ASN A 1 124 ? -22.965 0.373 19.691 1.00 87.81 124 ASN A CA 1
ATOM 882 C C . ASN A 1 124 ? -22.171 0.507 20.999 1.00 87.81 124 ASN A C 1
ATOM 884 O O . ASN A 1 124 ? -22.727 0.593 22.090 1.00 87.81 124 ASN A O 1
ATOM 888 N N . ILE A 1 125 ? -20.846 0.539 20.873 1.00 91.19 125 ILE A N 1
ATOM 889 C CA . ILE A 1 125 ? -19.950 0.997 21.935 1.00 91.19 125 ILE A CA 1
ATOM 890 C C . ILE A 1 125 ? -19.370 2.317 21.448 1.00 91.19 125 ILE A C 1
ATOM 892 O O . ILE A 1 125 ? -18.637 2.348 20.460 1.00 91.19 125 ILE A O 1
ATOM 896 N N . THR A 1 126 ? -19.713 3.407 22.128 1.00 90.94 126 THR A N 1
ATOM 897 C CA . THR A 1 126 ? -19.169 4.734 21.829 1.00 90.94 126 THR A CA 1
ATOM 898 C C . THR A 1 126 ? -18.166 5.103 22.912 1.00 90.94 126 THR A C 1
ATOM 900 O O . THR A 1 126 ? -18.529 5.209 24.080 1.00 90.94 126 THR A O 1
ATOM 903 N N . ALA A 1 127 ? -16.906 5.306 22.531 1.00 91.12 127 ALA A N 1
ATOM 904 C CA . ALA A 1 127 ? -15.866 5.811 23.419 1.00 91.12 127 ALA A CA 1
ATOM 905 C C . ALA A 1 127 ? -15.533 7.255 23.027 1.00 91.12 127 ALA A C 1
ATOM 907 O O . ALA A 1 127 ? -15.219 7.525 21.872 1.00 91.12 127 ALA A O 1
ATOM 908 N N . ALA A 1 128 ? -15.583 8.184 23.985 1.00 90.00 128 ALA A N 1
ATOM 909 C CA . ALA A 1 128 ? -15.157 9.568 23.751 1.00 90.00 128 ALA A CA 1
ATOM 910 C C . ALA A 1 128 ? -13.625 9.704 23.604 1.00 90.00 128 ALA A C 1
ATOM 912 O O . ALA A 1 128 ? -13.145 10.707 23.083 1.00 90.00 128 ALA A O 1
ATOM 913 N N . GLY A 1 129 ? -12.870 8.710 24.084 1.00 90.19 129 GLY A N 1
ATOM 914 C CA . GLY A 1 129 ? -11.415 8.624 23.971 1.00 90.19 129 GLY A CA 1
ATOM 915 C C . GLY A 1 129 ? -10.980 7.403 23.163 1.00 90.19 129 GLY A C 1
ATOM 916 O O . GLY A 1 129 ? -11.503 7.127 22.088 1.00 90.19 129 GLY A O 1
ATOM 917 N N . GLU A 1 130 ? -10.019 6.652 23.694 1.00 89.69 130 GLU A N 1
ATOM 918 C CA . GLU A 1 130 ? -9.504 5.449 23.040 1.00 89.69 130 GLU A CA 1
ATOM 919 C C . GLU A 1 130 ? -10.348 4.215 23.379 1.00 89.69 130 GLU A C 1
ATOM 921 O O . GLU A 1 130 ? -10.613 3.930 24.549 1.00 89.69 130 GLU A O 1
ATOM 926 N N . LEU A 1 131 ? -10.687 3.421 22.362 1.00 91.81 131 LEU A N 1
ATOM 927 C CA . LEU A 1 131 ? -11.071 2.025 22.552 1.00 91.81 131 LEU A CA 1
ATOM 928 C C . LEU A 1 131 ? -9.812 1.161 22.441 1.00 91.81 131 LEU A C 1
ATOM 930 O O . LEU A 1 131 ? -9.263 0.979 21.356 1.00 91.81 131 LEU A O 1
ATOM 934 N N . ARG A 1 132 ? -9.347 0.621 23.569 1.00 89.19 132 ARG A N 1
ATOM 935 C CA . ARG A 1 132 ? -8.168 -0.251 23.615 1.00 89.19 132 ARG A CA 1
ATOM 936 C C . ARG A 1 132 ? -8.623 -1.703 23.557 1.00 89.19 132 ARG A C 1
ATOM 938 O O . ARG A 1 132 ? -9.265 -2.188 24.482 1.00 89.19 132 ARG A O 1
ATOM 945 N N . THR A 1 133 ? -8.284 -2.390 22.475 1.00 88.56 133 THR A N 1
ATOM 946 C CA . THR A 1 133 ? -8.562 -3.818 22.287 1.00 88.56 133 THR A CA 1
ATOM 947 C C . THR A 1 133 ? -7.344 -4.509 21.687 1.00 88.56 133 THR A C 1
ATOM 949 O O . THR A 1 133 ? -6.578 -3.892 20.951 1.00 88.56 133 THR A O 1
ATOM 952 N N . ASN A 1 134 ? -7.171 -5.795 21.990 1.00 86.75 134 ASN A N 1
ATOM 953 C CA . ASN A 1 134 ? -6.135 -6.617 21.364 1.00 86.75 134 ASN A CA 1
ATOM 954 C C . ASN A 1 134 ? -6.515 -7.002 19.930 1.00 86.75 134 ASN A C 1
ATOM 956 O O . ASN A 1 134 ? -5.648 -7.159 19.077 1.00 86.75 134 ASN A O 1
ATOM 960 N N . THR A 1 135 ? -7.812 -7.179 19.672 1.00 87.06 135 THR A N 1
ATOM 961 C CA . THR A 1 135 ? -8.334 -7.647 18.388 1.00 87.06 135 THR A CA 1
ATOM 962 C C . THR A 1 135 ? -9.659 -6.972 18.079 1.00 87.06 135 THR A C 1
ATOM 964 O O . THR A 1 135 ? -10.531 -6.878 18.945 1.00 87.06 135 THR A O 1
ATOM 967 N N . ILE A 1 136 ? -9.843 -6.578 16.824 1.00 88.19 136 ILE A N 1
ATOM 968 C CA . ILE A 1 136 ? -11.158 -6.284 16.257 1.00 88.19 136 ILE A CA 1
ATOM 969 C C . ILE A 1 136 ? -11.440 -7.427 15.288 1.00 88.19 136 ILE A C 1
ATOM 971 O O . ILE A 1 136 ? -10.767 -7.548 14.269 1.00 88.19 136 ILE A O 1
ATOM 975 N N . ASN A 1 137 ? -12.369 -8.307 15.651 1.00 83.88 137 ASN A N 1
ATOM 976 C CA . ASN A 1 137 ? -12.725 -9.464 14.839 1.00 83.88 137 ASN A CA 1
ATOM 977 C C . ASN A 1 137 ? -14.151 -9.293 14.318 1.00 83.88 137 ASN A C 1
ATOM 979 O O . ASN A 1 137 ? -15.109 -9.432 15.078 1.00 83.88 137 ASN A O 1
ATOM 983 N N . ASP A 1 138 ? -14.284 -8.993 13.030 1.00 82.69 138 ASP A N 1
ATOM 984 C CA . ASP A 1 138 ? -15.577 -8.950 12.358 1.00 82.69 138 ASP A CA 1
ATOM 985 C C . ASP A 1 138 ? -15.902 -10.320 11.755 1.00 82.69 138 ASP A C 1
ATOM 987 O O . ASP A 1 138 ? -15.645 -10.601 10.585 1.00 82.69 138 ASP A O 1
ATOM 991 N N . ILE A 1 139 ? -16.459 -11.198 12.588 1.00 75.31 139 ILE A N 1
ATOM 992 C CA . ILE A 1 139 ? -16.834 -12.565 12.191 1.00 75.31 139 ILE A CA 1
ATOM 993 C C . ILE A 1 139 ? -18.030 -12.549 11.222 1.00 75.31 139 ILE A C 1
ATOM 995 O O . ILE A 1 139 ? -18.227 -13.489 10.455 1.00 75.31 139 ILE A O 1
ATOM 999 N N . SER A 1 140 ? -18.833 -11.482 11.242 1.00 78.62 140 SER A N 1
ATOM 1000 C CA . SER A 1 140 ? -20.047 -11.341 10.434 1.00 78.62 140 SER A CA 1
ATOM 1001 C C . SER A 1 140 ? -19.814 -10.819 9.014 1.00 78.62 140 SER A C 1
ATOM 1003 O O . SER A 1 140 ? -20.763 -10.794 8.232 1.00 78.62 140 SER A O 1
ATOM 1005 N N . GLY A 1 141 ? -18.588 -10.406 8.671 1.00 73.31 141 GLY A N 1
ATOM 1006 C CA . GLY A 1 141 ? -18.282 -9.810 7.367 1.00 73.31 141 GLY A CA 1
ATOM 1007 C C . GLY A 1 141 ? -18.844 -8.395 7.193 1.00 73.31 141 GLY A C 1
ATOM 1008 O O . GLY A 1 141 ? -19.162 -7.995 6.073 1.00 73.31 141 GLY A O 1
ATOM 1009 N N . GLY A 1 142 ? -19.010 -7.655 8.290 1.00 80.56 142 GLY A N 1
ATOM 1010 C CA . GLY A 1 142 ? -19.271 -6.221 8.254 1.00 80.56 142 GLY A CA 1
ATOM 1011 C C . GLY A 1 142 ? -18.041 -5.416 7.804 1.00 80.56 142 GLY A C 1
ATOM 1012 O O . GLY A 1 142 ? -17.145 -5.905 7.112 1.00 80.56 142 GLY A O 1
ATOM 1013 N N . VAL A 1 143 ? -18.015 -4.134 8.170 1.00 83.62 143 VAL A N 1
ATOM 1014 C CA . VAL A 1 143 ? -16.950 -3.204 7.776 1.00 83.62 143 VAL A CA 1
ATOM 1015 C C . VAL A 1 143 ? -16.362 -2.542 9.013 1.00 83.62 143 VAL A C 1
ATOM 1017 O O . VAL A 1 143 ? -17.078 -1.925 9.800 1.00 83.62 143 VAL A O 1
ATOM 1020 N N . ILE A 1 144 ? -15.035 -2.572 9.131 1.00 88.31 144 ILE A N 1
ATOM 1021 C CA . ILE A 1 144 ? -14.300 -1.685 10.035 1.00 88.31 144 ILE A CA 1
ATOM 1022 C C . ILE A 1 144 ? -14.054 -0.374 9.283 1.00 88.31 144 ILE A C 1
ATOM 1024 O O . ILE A 1 144 ? -13.169 -0.285 8.435 1.00 88.31 144 ILE A O 1
ATOM 1028 N N . SER A 1 145 ? -14.862 0.645 9.572 1.00 88.19 145 SER A N 1
ATOM 1029 C CA . SER A 1 145 ? -14.720 1.967 8.957 1.00 88.19 145 SER A CA 1
ATOM 1030 C C . SER A 1 145 ? -13.827 2.865 9.810 1.00 88.19 145 SER A C 1
ATOM 1032 O O . SER A 1 145 ? -14.218 3.282 10.898 1.00 88.19 145 SER A O 1
ATOM 1034 N N . VAL A 1 146 ? -12.648 3.212 9.293 1.00 88.69 146 VAL A N 1
ATOM 1035 C CA . VAL A 1 146 ? -11.733 4.185 9.904 1.00 88.69 146 VAL A CA 1
ATOM 1036 C C . VAL A 1 146 ? -11.719 5.440 9.041 1.00 88.69 146 VAL A C 1
ATOM 1038 O O . VAL A 1 146 ? -11.313 5.399 7.885 1.00 88.69 146 VAL A O 1
ATOM 1041 N N . THR A 1 147 ? -12.187 6.558 9.588 1.00 88.12 147 THR A N 1
ATOM 1042 C CA . THR A 1 147 ? -12.398 7.800 8.823 1.00 88.12 147 THR A CA 1
ATOM 1043 C C . THR A 1 147 ? -11.174 8.706 8.750 1.00 88.12 147 THR A C 1
ATOM 1045 O O . THR A 1 147 ? -11.108 9.547 7.859 1.00 88.12 147 THR A O 1
ATOM 1048 N N . ALA A 1 148 ? -10.224 8.561 9.677 1.00 89.31 148 ALA A N 1
ATOM 1049 C CA . ALA A 1 148 ? -9.044 9.419 9.752 1.00 89.31 148 ALA A CA 1
ATOM 1050 C C . ALA A 1 148 ? -7.770 8.692 9.305 1.00 89.31 148 ALA A C 1
ATOM 1052 O O . ALA A 1 148 ? -7.235 8.986 8.240 1.00 89.31 148 ALA A O 1
ATOM 1053 N N . ALA A 1 149 ? -7.268 7.758 10.117 1.00 89.06 149 ALA A N 1
ATOM 1054 C CA . ALA A 1 149 ? -6.008 7.075 9.846 1.00 89.06 149 ALA A CA 1
ATOM 1055 C C . ALA A 1 149 ? -5.914 5.730 10.569 1.00 89.06 149 ALA A C 1
ATOM 1057 O O . ALA A 1 149 ? -6.440 5.564 11.670 1.00 89.06 149 ALA A O 1
ATOM 1058 N N . ILE A 1 150 ? -5.166 4.806 9.968 1.00 90.31 150 ILE A N 1
ATOM 1059 C CA . ILE A 1 150 ? -4.682 3.584 10.609 1.00 90.31 150 ILE A CA 1
ATOM 1060 C C . ILE A 1 150 ? -3.195 3.804 10.896 1.00 90.31 150 ILE A C 1
ATOM 1062 O O . ILE A 1 150 ? -2.391 3.857 9.970 1.00 90.31 150 ILE A O 1
ATOM 1066 N N . ASN A 1 151 ? -2.835 3.955 12.172 1.00 90.06 151 ASN A N 1
ATOM 1067 C CA . ASN A 1 151 ? -1.448 4.130 12.604 1.00 90.06 151 ASN A CA 1
ATOM 1068 C C . ASN A 1 151 ? -0.933 2.819 13.203 1.00 90.06 151 ASN A C 1
ATOM 1070 O O . ASN A 1 151 ? -1.491 2.331 14.185 1.00 90.06 151 ASN A O 1
ATOM 1074 N N . VAL A 1 152 ? 0.142 2.272 12.638 1.00 89.12 152 VAL A N 1
ATOM 1075 C CA . VAL A 1 152 ? 0.814 1.063 13.135 1.00 89.12 152 VAL A CA 1
ATOM 1076 C C . VAL A 1 152 ? 2.260 1.394 13.499 1.00 89.12 152 VAL A C 1
ATOM 1078 O O . VAL A 1 152 ? 2.931 2.131 12.783 1.00 89.12 152 VAL A O 1
ATOM 1081 N N . SER A 1 153 ? 2.742 0.883 14.634 1.00 87.00 153 SER A N 1
ATOM 1082 C CA . SER A 1 153 ? 4.125 1.086 15.100 1.00 87.00 153 SER A CA 1
ATOM 1083 C C . SER A 1 153 ? 5.116 0.043 14.563 1.00 87.00 153 SER A C 1
ATOM 1085 O O . SER A 1 153 ? 6.305 0.121 14.866 1.00 87.00 153 SER A O 1
ATOM 1087 N N . GLY A 1 154 ? 4.635 -0.923 13.779 1.00 86.56 154 GLY A N 1
ATOM 1088 C CA . GLY A 1 154 ? 5.414 -1.984 13.144 1.00 86.56 154 GLY A CA 1
ATOM 1089 C C . GLY A 1 154 ? 4.755 -2.426 11.839 1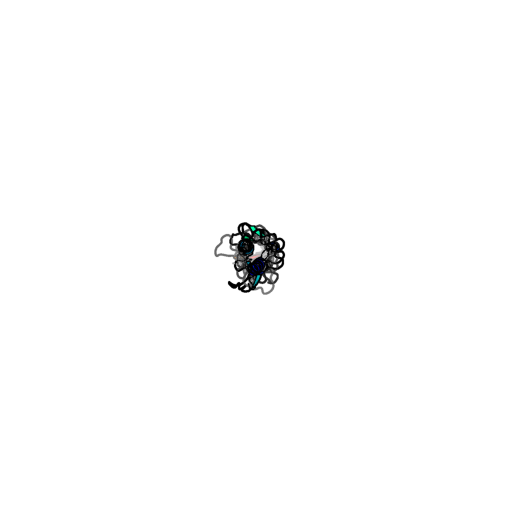.00 86.56 154 GLY A C 1
ATOM 1090 O O . GLY A 1 154 ? 4.087 -1.625 11.184 1.00 86.56 154 GLY A O 1
ATOM 1091 N N . ASP A 1 155 ? 4.909 -3.698 11.483 1.00 87.25 155 ASP A N 1
ATOM 1092 C 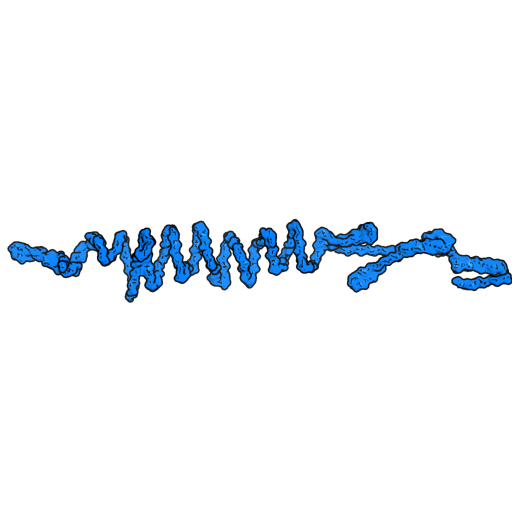CA . ASP A 1 155 ? 4.393 -4.225 10.219 1.00 87.25 155 ASP A CA 1
ATOM 1093 C C . ASP A 1 155 ? 2.877 -4.462 10.267 1.00 87.25 155 ASP A C 1
ATOM 1095 O O . ASP A 1 155 ? 2.342 -5.048 11.212 1.00 87.25 155 ASP A O 1
ATOM 1099 N N . ALA A 1 156 ? 2.183 -4.053 9.205 1.00 90.31 156 ALA A N 1
ATOM 1100 C CA . ALA A 1 156 ? 0.798 -4.425 8.951 1.00 90.31 156 ALA A CA 1
ATOM 1101 C C . ALA A 1 156 ? 0.753 -5.497 7.860 1.00 90.31 156 ALA A C 1
ATOM 1103 O O . ALA A 1 156 ? 1.221 -5.279 6.746 1.00 90.31 156 ALA A O 1
ATOM 1104 N N . THR A 1 157 ? 0.148 -6.646 8.161 1.00 91.19 157 THR A N 1
ATOM 1105 C CA . THR A 1 157 ? -0.222 -7.630 7.135 1.00 91.19 157 THR A CA 1
ATOM 1106 C C . THR A 1 157 ? -1.675 -7.395 6.756 1.00 91.19 157 THR A C 1
ATOM 1108 O O . THR A 1 157 ? -2.569 -7.561 7.585 1.00 91.19 157 THR A O 1
ATOM 1111 N N . LEU A 1 158 ? -1.907 -6.981 5.515 1.00 88.00 158 LEU A N 1
ATOM 1112 C CA . LEU A 1 158 ? -3.235 -6.699 4.978 1.00 88.00 158 LEU A CA 1
ATOM 1113 C C . LEU A 1 158 ? -3.543 -7.692 3.855 1.00 88.00 158 LEU A C 1
ATOM 1115 O O . LEU A 1 158 ? -2.633 -8.209 3.212 1.00 88.00 158 LEU A O 1
ATOM 1119 N N . GLY A 1 159 ? -4.829 -7.962 3.632 1.00 87.62 159 GLY A N 1
ATOM 1120 C CA . GLY A 1 159 ? -5.280 -8.692 2.449 1.00 87.62 159 GLY A CA 1
ATOM 1121 C C . GLY A 1 159 ? -5.240 -7.788 1.217 1.00 87.62 159 GLY A C 1
ATOM 1122 O O . GLY A 1 159 ? -4.223 -7.187 0.882 1.00 87.62 159 GLY A O 1
ATOM 1123 N N . SER A 1 160 ? -6.378 -7.641 0.545 1.00 88.62 160 SER A N 1
ATOM 1124 C CA . SER A 1 160 ? -6.501 -6.670 -0.541 1.00 88.62 160 SER A CA 1
ATOM 1125 C C . SER A 1 160 ? -6.467 -5.237 -0.011 1.00 88.62 160 SER A C 1
ATOM 1127 O O . SER A 1 160 ? -7.211 -4.881 0.902 1.00 88.62 160 SER A O 1
ATOM 1129 N N . ILE A 1 161 ? -5.644 -4.399 -0.635 1.00 89.81 161 ILE A N 1
ATOM 1130 C CA . ILE A 1 161 ? -5.596 -2.961 -0.378 1.00 89.81 161 ILE A CA 1
ATOM 1131 C C . ILE A 1 161 ? -6.192 -2.260 -1.599 1.00 89.81 161 ILE A C 1
ATOM 1133 O O . ILE A 1 161 ? -5.646 -2.349 -2.695 1.00 89.81 161 ILE A O 1
ATOM 1137 N N . ASN A 1 162 ? -7.314 -1.562 -1.417 1.00 89.56 162 ASN A N 1
ATOM 1138 C CA . ASN A 1 162 ? -7.895 -0.705 -2.448 1.00 89.56 162 ASN A CA 1
ATOM 1139 C C . ASN A 1 162 ? -7.668 0.762 -2.076 1.00 89.56 162 ASN A C 1
ATOM 1141 O O . ASN A 1 162 ? -8.170 1.230 -1.055 1.00 89.56 162 ASN A O 1
ATOM 1145 N N . VAL A 1 163 ? -6.915 1.484 -2.903 1.00 88.00 163 VAL A N 1
ATOM 1146 C CA . VAL A 1 163 ? -6.537 2.877 -2.657 1.00 88.00 163 VAL A CA 1
ATOM 1147 C C . VAL A 1 163 ? -7.151 3.760 -3.740 1.00 88.00 163 VAL A C 1
ATOM 1149 O O . VAL A 1 163 ? -6.715 3.734 -4.886 1.00 88.00 163 VAL A O 1
ATOM 1152 N N . SER A 1 164 ? -8.145 4.574 -3.378 1.00 84.75 164 SER A N 1
ATOM 1153 C CA . SER A 1 164 ? -8.776 5.528 -4.300 1.00 84.75 164 SER A CA 1
ATOM 1154 C C . SER A 1 164 ? -8.265 6.944 -4.044 1.00 84.75 164 SER A C 1
ATOM 1156 O O . SER A 1 164 ? -8.494 7.492 -2.969 1.00 84.75 164 SER A O 1
ATOM 1158 N N . GLY A 1 165 ? -7.564 7.529 -5.021 1.00 79.06 165 GLY A N 1
ATOM 1159 C CA . GLY A 1 165 ? -7.155 8.939 -4.991 1.00 79.06 165 GLY A CA 1
ATOM 1160 C C . GLY A 1 165 ? -6.026 9.301 -4.016 1.00 79.06 165 GLY A C 1
ATOM 1161 O O . GLY A 1 165 ? -5.901 10.476 -3.682 1.00 79.06 165 GLY A O 1
ATOM 1162 N N . ASN A 1 166 ? -5.204 8.342 -3.566 1.00 80.38 166 ASN A N 1
ATOM 1163 C CA . ASN A 1 166 ? -4.132 8.603 -2.591 1.00 80.38 166 ASN A CA 1
ATOM 1164 C C . ASN A 1 166 ? -2.726 8.310 -3.127 1.00 80.38 166 ASN A C 1
ATOM 1166 O O . ASN A 1 166 ? -2.538 7.641 -4.141 1.00 80.38 166 ASN A O 1
ATOM 1170 N N . VAL A 1 167 ? -1.737 8.792 -2.376 1.00 85.75 167 VAL A N 1
ATOM 1171 C CA . VAL A 1 167 ? -0.316 8.489 -2.551 1.00 85.75 167 VAL A CA 1
ATOM 1172 C C . VAL A 1 167 ? 0.037 7.223 -1.770 1.00 85.75 167 VAL A C 1
ATOM 1174 O O . VAL A 1 167 ? -0.292 7.107 -0.591 1.00 85.75 167 VAL A O 1
ATOM 1177 N N . ILE A 1 168 ? 0.754 6.299 -2.412 1.00 88.69 168 ILE A N 1
ATOM 1178 C CA . ILE A 1 168 ? 1.452 5.199 -1.739 1.00 88.69 168 ILE A CA 1
ATOM 1179 C C . ILE A 1 168 ? 2.926 5.587 -1.686 1.00 88.69 168 ILE A C 1
ATOM 1181 O O . ILE A 1 168 ? 3.572 5.722 -2.723 1.00 88.69 168 ILE A O 1
ATOM 1185 N N . GLN A 1 169 ? 3.448 5.806 -0.483 1.00 87.69 169 GLN A N 1
ATOM 1186 C CA . GLN A 1 169 ? 4.817 6.267 -0.273 1.00 87.69 169 GLN A CA 1
ATOM 1187 C C . GLN A 1 169 ? 5.469 5.529 0.890 1.00 87.69 169 GLN A C 1
ATOM 1189 O O . GLN A 1 169 ? 4.820 5.222 1.887 1.00 87.69 169 GLN A O 1
ATOM 1194 N N . SER A 1 170 ? 6.777 5.325 0.777 1.00 86.12 170 SER A N 1
ATOM 1195 C CA . SER A 1 170 ? 7.641 5.024 1.910 1.00 86.12 170 SER A CA 1
ATOM 1196 C C . SER A 1 170 ? 8.390 6.300 2.293 1.00 86.12 170 SER A C 1
ATOM 1198 O O . SER A 1 170 ? 9.026 6.918 1.442 1.00 86.12 170 SER A O 1
ATOM 1200 N N . SER A 1 171 ? 8.290 6.722 3.556 1.00 79.75 171 SER A N 1
ATOM 1201 C CA . SER A 1 171 ? 8.978 7.917 4.073 1.00 79.75 171 SER A CA 1
ATOM 1202 C C . SER A 1 171 ? 10.261 7.600 4.847 1.00 79.75 171 SER A C 1
ATOM 1204 O O . SER A 1 171 ? 11.056 8.503 5.095 1.00 79.75 171 SER A O 1
ATOM 1206 N N . ASN A 1 172 ? 10.457 6.340 5.245 1.00 79.00 172 ASN A N 1
ATOM 1207 C CA . ASN A 1 172 ? 11.577 5.884 6.075 1.00 79.00 172 ASN A CA 1
ATOM 1208 C C . ASN A 1 172 ? 12.444 4.804 5.402 1.00 79.00 172 ASN A C 1
ATOM 1210 O O . ASN A 1 172 ? 13.600 4.644 5.783 1.00 79.00 172 ASN A O 1
ATOM 1214 N N . SER A 1 173 ? 11.917 4.087 4.407 1.00 72.06 173 SER A N 1
ATOM 1215 C CA . SER A 1 173 ? 12.689 3.270 3.468 1.00 72.06 173 SER A CA 1
ATOM 1216 C C . SER A 1 173 ? 12.812 4.001 2.133 1.00 72.06 173 SER A C 1
ATOM 1218 O O . SER A 1 173 ? 11.889 4.696 1.706 1.00 72.06 173 SER A O 1
ATOM 1220 N N . ASN A 1 174 ? 13.930 3.812 1.440 1.00 79.50 174 ASN A N 1
ATOM 1221 C CA . ASN A 1 174 ? 14.150 4.398 0.117 1.00 79.50 174 ASN A CA 1
ATOM 1222 C C . ASN A 1 174 ? 13.286 3.743 -0.981 1.00 79.50 174 ASN A C 1
ATOM 1224 O O . ASN A 1 174 ? 13.355 4.174 -2.130 1.00 79.50 174 ASN A O 1
ATOM 1228 N N . THR A 1 175 ? 12.506 2.699 -0.665 1.00 85.19 175 THR A N 1
ATOM 1229 C CA . THR A 1 175 ? 11.767 1.905 -1.656 1.00 85.19 175 THR A CA 1
ATOM 1230 C C . THR A 1 175 ? 10.346 1.545 -1.217 1.00 85.19 175 THR A C 1
ATOM 1232 O O . THR A 1 175 ? 10.064 1.346 -0.036 1.00 85.19 175 THR A O 1
ATOM 1235 N N . VAL A 1 176 ? 9.459 1.410 -2.207 1.00 89.19 176 VAL A N 1
ATOM 1236 C CA . VAL A 1 176 ? 8.220 0.624 -2.124 1.00 89.19 176 VAL A CA 1
ATOM 1237 C C . VAL A 1 176 ? 8.464 -0.642 -2.942 1.00 89.19 176 VAL A C 1
ATOM 1239 O O . VAL A 1 176 ? 8.718 -0.550 -4.141 1.00 89.19 176 VAL A O 1
ATOM 1242 N N . THR A 1 177 ? 8.427 -1.810 -2.303 1.00 88.88 177 THR A N 1
ATOM 1243 C CA . THR A 1 177 ? 8.675 -3.095 -2.973 1.00 88.88 177 THR A CA 1
ATOM 1244 C C . THR A 1 177 ? 7.354 -3.756 -3.347 1.00 88.88 177 THR A C 1
ATOM 1246 O O . THR A 1 177 ? 6.487 -3.930 -2.494 1.00 88.88 177 THR A O 1
ATOM 1249 N N . ILE A 1 178 ? 7.225 -4.161 -4.610 1.00 89.81 178 ILE A N 1
ATOM 1250 C CA . ILE A 1 178 ? 6.114 -4.971 -5.113 1.00 89.81 178 ILE A CA 1
ATOM 1251 C C . ILE A 1 178 ? 6.732 -6.273 -5.620 1.00 89.81 178 ILE A C 1
ATOM 1253 O O . ILE A 1 178 ? 7.489 -6.258 -6.586 1.00 89.81 178 ILE A O 1
ATOM 1257 N N . SER A 1 179 ? 6.459 -7.381 -4.931 1.00 89.12 179 SER A N 1
ATOM 1258 C CA . SER A 1 179 ? 7.010 -8.701 -5.284 1.00 89.12 179 SER A CA 1
ATOM 1259 C C . SER A 1 179 ? 6.245 -9.396 -6.415 1.00 89.12 179 SER A C 1
ATOM 1261 O O . SER A 1 179 ? 6.704 -10.412 -6.926 1.00 89.12 179 SER A O 1
ATOM 1263 N N . ASP A 1 180 ? 5.092 -8.845 -6.788 1.00 90.12 180 ASP A N 1
ATOM 1264 C CA . ASP A 1 180 ? 4.215 -9.328 -7.850 1.00 90.12 180 ASP A CA 1
ATOM 1265 C C . ASP A 1 180 ? 4.198 -8.360 -9.045 1.00 90.12 180 ASP A C 1
ATOM 1267 O O . ASP A 1 180 ? 4.871 -7.327 -9.070 1.00 90.12 180 ASP A O 1
ATOM 1271 N N . ASN A 1 181 ? 3.387 -8.680 -10.052 1.00 88.12 181 ASN A N 1
ATOM 1272 C CA . ASN A 1 181 ? 3.191 -7.819 -11.212 1.00 88.12 181 ASN A CA 1
ATOM 1273 C C . ASN A 1 181 ? 2.513 -6.491 -10.828 1.00 88.12 181 ASN A C 1
ATOM 1275 O O . ASN A 1 181 ? 1.470 -6.477 -10.173 1.00 88.12 181 ASN A O 1
ATOM 1279 N N . LEU A 1 182 ? 3.044 -5.374 -11.334 1.00 90.81 182 LEU A N 1
ATOM 1280 C CA . LEU A 1 182 ? 2.394 -4.063 -11.290 1.00 90.81 182 LEU A CA 1
ATOM 1281 C C . LEU A 1 182 ? 1.650 -3.803 -12.606 1.00 90.81 182 LEU A C 1
ATOM 1283 O O . LEU A 1 182 ? 2.271 -3.630 -13.653 1.00 90.81 182 LEU A O 1
ATOM 1287 N N . ALA A 1 183 ? 0.320 -3.732 -12.550 1.00 90.25 183 ALA A N 1
ATOM 1288 C CA . ALA A 1 183 ? -0.512 -3.340 -13.684 1.00 90.25 183 ALA A CA 1
ATOM 1289 C C . ALA A 1 183 ? -0.953 -1.875 -13.553 1.00 90.25 183 ALA A C 1
ATOM 1291 O O . ALA A 1 183 ? -1.508 -1.471 -12.532 1.00 90.25 183 ALA A O 1
ATOM 1292 N N . ILE A 1 184 ? -0.749 -1.088 -14.610 1.00 90.12 184 ILE A N 1
ATOM 1293 C CA . ILE A 1 184 ? -1.167 0.315 -14.685 1.00 90.12 184 ILE A CA 1
ATOM 1294 C C . ILE A 1 184 ? -2.314 0.421 -15.691 1.00 90.12 184 ILE A C 1
ATOM 1296 O O . ILE A 1 184 ? -2.121 0.233 -16.888 1.00 90.12 184 ILE A O 1
ATOM 1300 N N . GLY A 1 185 ? -3.530 0.666 -15.201 1.00 86.38 185 GLY A N 1
ATOM 1301 C CA . GLY A 1 185 ? -4.730 0.699 -16.042 1.00 86.38 185 GLY A CA 1
ATOM 1302 C C . GLY A 1 185 ? -4.889 1.997 -16.841 1.00 86.38 185 GLY A C 1
ATOM 1303 O O . GLY A 1 185 ? -4.468 3.066 -16.399 1.00 86.38 185 GLY A O 1
ATOM 1304 N N . GLY A 1 186 ? -5.574 1.925 -17.985 1.00 85.50 186 GLY A N 1
ATOM 1305 C CA . GLY A 1 186 ? -5.931 3.092 -18.802 1.00 85.50 186 GLY A CA 1
ATOM 1306 C C . GLY A 1 186 ? -4.726 3.771 -19.461 1.00 85.50 186 GLY A C 1
ATOM 1307 O O . GLY A 1 186 ? -3.809 3.106 -19.924 1.00 85.50 186 GLY A O 1
ATOM 1308 N N . THR A 1 187 ? -4.730 5.106 -19.513 1.00 82.88 187 THR A N 1
ATOM 1309 C CA . THR A 1 187 ? -3.640 5.934 -20.074 1.00 82.88 187 THR A CA 1
ATOM 1310 C C . THR A 1 187 ? -2.637 6.406 -19.012 1.00 82.88 187 THR A C 1
ATOM 1312 O O . THR A 1 187 ? -1.920 7.388 -19.223 1.00 82.88 187 THR A O 1
ATOM 1315 N N . ASN A 1 188 ? -2.635 5.772 -17.837 1.00 86.25 188 ASN A N 1
ATOM 1316 C CA . ASN A 1 188 ? -1.753 6.133 -16.729 1.00 86.25 188 ASN A CA 1
ATOM 1317 C C . ASN A 1 188 ? -0.297 5.741 -17.035 1.00 86.25 188 ASN A C 1
ATOM 1319 O O . ASN A 1 188 ? -0.032 4.876 -17.868 1.00 86.25 188 ASN A O 1
ATOM 1323 N N . LYS A 1 189 ? 0.660 6.396 -16.370 1.00 84.69 189 LYS A N 1
ATOM 1324 C CA . LYS A 1 189 ? 2.100 6.224 -16.617 1.00 84.69 189 LYS A CA 1
ATOM 1325 C C . LYS A 1 189 ? 2.835 5.852 -15.336 1.00 84.69 189 LYS A C 1
ATOM 1327 O O . LYS A 1 189 ? 2.453 6.297 -14.257 1.00 84.69 189 LYS A O 1
ATOM 1332 N N . ILE A 1 190 ? 3.931 5.112 -15.482 1.00 87.75 190 ILE A N 1
ATOM 1333 C CA . ILE A 1 190 ? 4.967 5.011 -14.452 1.00 87.75 190 ILE A CA 1
ATOM 1334 C C . ILE A 1 190 ? 5.999 6.098 -14.744 1.00 87.75 190 ILE A C 1
ATOM 1336 O O . ILE A 1 190 ? 6.590 6.118 -15.822 1.00 87.75 190 ILE A O 1
ATOM 1340 N N . THR A 1 191 ? 6.221 6.995 -13.787 1.00 84.88 191 THR A N 1
ATOM 1341 C CA . THR A 1 191 ? 7.313 7.973 -13.840 1.00 84.88 191 THR A CA 1
ATOM 1342 C C . THR A 1 191 ? 8.368 7.558 -12.826 1.00 84.88 191 THR A C 1
ATOM 1344 O O . THR A 1 191 ? 8.088 7.550 -11.629 1.00 84.88 191 THR A O 1
ATOM 1347 N N . VAL A 1 192 ? 9.576 7.231 -13.286 1.00 84.56 192 VAL A N 1
ATOM 1348 C CA . VAL A 1 192 ? 10.699 6.858 -12.416 1.00 84.56 192 VAL A CA 1
ATOM 1349 C C . VAL A 1 192 ? 11.726 7.988 -12.427 1.00 84.56 192 VAL A C 1
ATOM 1351 O O . VAL A 1 192 ? 12.387 8.238 -13.432 1.00 84.56 192 VAL A O 1
ATOM 1354 N N . ASN A 1 193 ? 11.843 8.701 -11.307 1.00 74.88 193 ASN A N 1
ATOM 1355 C CA . ASN A 1 193 ? 12.837 9.760 -11.125 1.00 74.88 193 ASN A CA 1
ATOM 1356 C C . ASN A 1 193 ? 14.128 9.144 -10.560 1.00 74.88 193 ASN A C 1
ATOM 1358 O O . ASN A 1 193 ? 14.375 9.201 -9.359 1.00 74.88 193 ASN A O 1
ATOM 1362 N N . GLY A 1 194 ? 14.911 8.493 -11.419 1.00 68.12 194 GLY A N 1
ATOM 1363 C CA . GLY A 1 194 ? 16.094 7.716 -11.033 1.00 68.12 194 GLY A CA 1
ATOM 1364 C C . GLY A 1 194 ? 16.248 6.492 -11.935 1.00 68.12 194 GLY A C 1
ATOM 1365 O O . GLY A 1 194 ? 15.268 5.861 -12.302 1.00 68.12 194 GLY A O 1
ATOM 1366 N N . THR A 1 195 ? 17.468 6.217 -12.375 1.00 64.44 195 THR A N 1
ATOM 1367 C CA . THR A 1 195 ? 17.782 5.636 -13.694 1.00 64.44 195 THR A CA 1
ATOM 1368 C C . THR A 1 195 ? 17.649 4.110 -13.821 1.00 64.44 195 THR A C 1
ATOM 1370 O O . THR A 1 195 ? 18.530 3.481 -14.398 1.00 64.44 195 THR A O 1
ATOM 1373 N N . GLU A 1 196 ? 16.581 3.479 -13.331 1.00 76.62 196 GLU A N 1
ATOM 1374 C CA . GLU A 1 196 ? 16.446 2.026 -13.519 1.00 76.62 196 GLU A CA 1
ATOM 1375 C C . GLU A 1 196 ? 14.995 1.572 -13.713 1.00 76.62 196 GLU A C 1
ATOM 1377 O O . GLU A 1 196 ? 14.159 1.647 -12.814 1.00 76.62 196 GLU A O 1
ATOM 1382 N N . ILE A 1 197 ? 14.705 1.103 -14.928 1.00 80.94 197 ILE A N 1
ATOM 1383 C CA . ILE A 1 197 ? 13.506 0.348 -15.291 1.00 80.94 197 ILE A CA 1
ATOM 1384 C C . ILE A 1 197 ? 14.018 -0.966 -15.881 1.00 80.94 197 ILE A C 1
ATOM 1386 O O . ILE A 1 197 ? 14.735 -0.942 -16.878 1.00 80.94 197 ILE A O 1
ATOM 1390 N N . GLY A 1 198 ? 13.653 -2.089 -15.259 1.00 72.50 198 GLY A N 1
ATOM 1391 C CA . GLY A 1 198 ? 14.165 -3.417 -15.604 1.00 72.50 198 GLY A CA 1
ATOM 1392 C C . GLY A 1 198 ? 15.320 -3.843 -14.693 1.00 72.50 198 GLY A C 1
ATOM 1393 O O . GLY A 1 198 ? 16.256 -3.088 -14.469 1.00 72.50 198 GLY A O 1
ATOM 1394 N N . GLY A 1 199 ? 15.220 -5.046 -14.117 1.00 71.38 199 GLY A N 1
ATOM 1395 C CA . GLY A 1 199 ? 16.293 -5.652 -13.319 1.00 71.38 199 GLY A CA 1
ATOM 1396 C C . GLY A 1 199 ? 17.320 -6.381 -14.192 1.00 71.38 199 GLY A C 1
ATOM 1397 O O . GLY A 1 199 ? 17.373 -6.182 -15.401 1.00 71.38 199 GLY A O 1
ATOM 1398 N N . SER A 1 200 ? 18.083 -7.307 -13.599 1.00 74.00 200 SER A N 1
ATOM 1399 C CA . SER A 1 200 ? 19.153 -8.073 -14.278 1.00 74.00 200 SER A CA 1
ATOM 1400 C C . SER A 1 200 ? 18.725 -8.772 -15.588 1.00 74.00 200 SER A C 1
ATOM 1402 O O . SER A 1 200 ? 19.567 -9.048 -16.440 1.00 74.00 200 SER A O 1
ATOM 1404 N N . ASN A 1 201 ? 17.418 -9.004 -15.768 1.00 73.38 201 ASN A N 1
ATOM 1405 C CA . ASN A 1 201 ? 16.801 -9.666 -16.920 1.00 73.38 201 ASN A CA 1
ATOM 1406 C C . ASN A 1 201 ? 15.523 -8.936 -17.400 1.00 73.38 201 ASN A C 1
ATOM 1408 O O . ASN A 1 201 ? 14.595 -9.581 -17.880 1.00 73.38 201 ASN A O 1
ATOM 1412 N N . GLY A 1 202 ? 15.404 -7.624 -17.167 1.00 75.44 202 GLY A N 1
ATOM 1413 C CA . GLY A 1 202 ? 14.196 -6.871 -17.512 1.00 75.44 202 GLY A CA 1
ATOM 1414 C C . GLY A 1 202 ? 14.233 -6.306 -18.929 1.00 75.44 202 GLY A C 1
ATOM 1415 O O . GLY A 1 202 ? 15.059 -5.443 -19.213 1.00 75.44 202 GLY A O 1
ATOM 1416 N N . ASP A 1 203 ? 13.298 -6.729 -19.776 1.00 82.12 203 ASP A N 1
ATOM 1417 C CA . ASP A 1 203 ? 13.073 -6.111 -21.082 1.00 82.12 203 ASP A CA 1
ATOM 1418 C C . ASP A 1 203 ? 12.158 -4.886 -20.965 1.00 82.12 203 ASP A C 1
ATOM 1420 O O . ASP A 1 203 ? 11.214 -4.854 -20.170 1.00 82.12 203 ASP A O 1
ATOM 1424 N N . ILE A 1 204 ? 12.395 -3.890 -21.820 1.00 87.75 204 ILE A N 1
ATOM 1425 C CA . ILE A 1 204 ? 11.425 -2.825 -22.091 1.00 87.75 204 ILE A CA 1
ATOM 1426 C C . ILE A 1 204 ? 10.678 -3.225 -23.361 1.00 87.75 204 ILE A C 1
ATOM 1428 O O . ILE A 1 204 ? 11.154 -2.989 -24.469 1.00 87.75 204 ILE A O 1
ATOM 1432 N N . ASN A 1 205 ? 9.510 -3.844 -23.200 1.00 85.94 205 ASN A N 1
ATOM 1433 C CA . ASN A 1 205 ? 8.674 -4.256 -24.323 1.00 85.94 205 ASN A CA 1
ATOM 1434 C C . ASN A 1 205 ? 7.513 -3.272 -24.539 1.00 85.94 205 ASN A C 1
ATOM 1436 O O . ASN A 1 205 ? 6.770 -2.957 -23.608 1.00 85.94 205 ASN A O 1
ATOM 1440 N N . THR A 1 206 ? 7.335 -2.811 -25.778 1.00 88.31 206 THR A N 1
ATOM 1441 C CA . THR A 1 206 ? 6.206 -1.972 -26.196 1.00 88.31 206 THR A CA 1
ATOM 1442 C C . THR A 1 206 ? 5.289 -2.788 -27.105 1.00 88.31 206 THR A C 1
ATOM 1444 O O . THR A 1 206 ? 5.629 -3.065 -28.247 1.00 88.31 206 THR A O 1
ATOM 1447 N N . ILE A 1 207 ? 4.108 -3.162 -26.602 1.00 87.12 207 ILE A N 1
ATOM 1448 C CA . ILE A 1 207 ? 3.157 -4.044 -27.312 1.00 87.12 207 ILE A CA 1
ATOM 1449 C C . ILE A 1 207 ? 2.529 -3.352 -28.536 1.00 87.12 207 ILE A C 1
ATOM 1451 O O . ILE A 1 207 ? 2.137 -4.013 -29.496 1.00 87.12 207 ILE A O 1
ATOM 1455 N N . ALA A 1 208 ? 2.408 -2.022 -28.505 1.00 87.44 208 ALA A N 1
ATOM 1456 C CA . ALA A 1 208 ? 1.869 -1.234 -29.606 1.00 87.44 208 ALA A CA 1
ATOM 1457 C C . ALA A 1 208 ? 2.507 0.160 -29.655 1.00 87.44 208 ALA A C 1
ATOM 1459 O O . ALA A 1 208 ? 2.686 0.800 -28.618 1.00 87.44 208 ALA A O 1
ATOM 1460 N N . GLY A 1 209 ? 2.778 0.648 -30.865 1.00 89.56 209 GLY A N 1
ATOM 1461 C CA . GLY A 1 209 ? 3.435 1.935 -31.090 1.00 89.56 209 GLY A CA 1
ATOM 1462 C C . GLY A 1 209 ? 4.959 1.844 -31.014 1.00 89.56 209 GLY A C 1
ATOM 1463 O O . GLY A 1 209 ? 5.541 0.798 -31.280 1.00 89.56 209 GLY A O 1
ATOM 1464 N N . GLU A 1 210 ? 5.594 2.963 -30.675 1.00 92.44 210 GLU A N 1
ATOM 1465 C CA . GLU A 1 210 ? 7.049 3.125 -30.683 1.00 92.44 210 GLU A CA 1
ATOM 1466 C C . GLU A 1 210 ? 7.582 3.363 -29.266 1.00 92.44 210 GLU A C 1
ATOM 1468 O O . GLU A 1 210 ? 6.948 4.033 -28.446 1.00 92.44 210 GLU A O 1
ATOM 1473 N N . THR A 1 211 ? 8.793 2.877 -28.989 1.00 92.00 211 THR A N 1
ATOM 1474 C CA . THR A 1 211 ? 9.554 3.288 -27.805 1.00 92.00 211 THR A CA 1
ATOM 1475 C C . THR A 1 211 ? 10.333 4.560 -28.125 1.00 92.00 211 THR A C 1
ATOM 1477 O O . THR A 1 211 ? 11.202 4.562 -28.995 1.00 92.00 211 THR A O 1
ATOM 1480 N N . SER A 1 212 ? 10.050 5.648 -27.408 1.00 91.50 212 SER A N 1
ATOM 1481 C CA . SER A 1 212 ? 10.779 6.911 -27.558 1.00 91.50 212 SER A CA 1
ATOM 1482 C C . SER A 1 212 ? 11.837 7.076 -26.468 1.00 91.50 212 SER A C 1
ATOM 1484 O O . SER A 1 212 ? 11.554 6.887 -25.284 1.00 91.50 212 SER A O 1
ATOM 1486 N N . PHE A 1 213 ? 13.041 7.492 -26.864 1.00 91.12 213 PHE A N 1
ATOM 1487 C CA . PHE A 1 213 ? 14.135 7.831 -25.956 1.00 91.12 213 PHE A CA 1
ATOM 1488 C C . PHE A 1 213 ? 14.394 9.339 -26.010 1.00 91.12 213 PHE A C 1
ATOM 1490 O O . PHE A 1 213 ? 14.778 9.875 -27.045 1.00 91.12 213 PHE A O 1
ATOM 1497 N N . GLY A 1 214 ? 14.208 10.035 -24.883 1.00 90.69 214 GLY A N 1
ATOM 1498 C CA . GLY A 1 214 ? 14.486 11.477 -24.772 1.00 90.69 214 GLY A CA 1
ATOM 1499 C C . GLY A 1 214 ? 15.978 11.835 -24.682 1.00 90.69 214 GLY A C 1
ATOM 1500 O O . GLY A 1 214 ? 16.320 13.013 -24.629 1.00 90.69 214 GLY A O 1
ATOM 1501 N N . SER A 1 215 ? 16.849 10.825 -24.655 1.00 92.44 215 SER A N 1
ATOM 1502 C CA . SER A 1 215 ? 18.305 10.920 -24.518 1.00 92.44 215 SER A CA 1
ATOM 1503 C C . SER A 1 215 ? 18.980 9.872 -25.406 1.00 92.44 215 SER A C 1
ATOM 1505 O O . SER A 1 215 ? 18.320 8.968 -25.920 1.00 92.44 215 SER A O 1
ATOM 1507 N N . SER A 1 216 ? 20.304 9.952 -25.554 1.00 94.19 216 SER A N 1
ATOM 1508 C CA . SER A 1 216 ? 21.081 8.937 -26.272 1.00 94.19 216 SER A CA 1
ATOM 1509 C C . SER A 1 216 ? 20.927 7.546 -25.649 1.00 94.19 216 SER A C 1
ATOM 1511 O O . SER A 1 216 ? 20.989 7.390 -24.428 1.00 94.19 216 SER A O 1
ATOM 1513 N N . ILE A 1 217 ? 20.810 6.526 -26.498 1.00 93.50 217 ILE A N 1
ATOM 1514 C CA . ILE A 1 217 ? 20.866 5.122 -26.085 1.00 93.50 217 ILE A CA 1
ATOM 1515 C C . ILE A 1 217 ? 22.335 4.748 -25.870 1.00 93.50 217 ILE A C 1
ATOM 1517 O O . ILE A 1 217 ? 23.156 4.881 -26.778 1.00 93.50 217 ILE A O 1
ATOM 1521 N N . ARG A 1 218 ? 22.673 4.264 -24.672 1.00 92.38 218 ARG A N 1
ATOM 1522 C CA . ARG A 1 218 ? 23.994 3.707 -24.363 1.00 92.38 218 ARG A CA 1
ATOM 1523 C C . ARG A 1 218 ? 23.857 2.222 -24.071 1.00 92.38 218 ARG A C 1
ATOM 1525 O O . ARG A 1 218 ? 23.186 1.833 -23.123 1.00 92.38 218 ARG A O 1
ATOM 1532 N N . LEU A 1 219 ? 24.550 1.413 -24.856 1.00 93.31 219 LEU A N 1
ATOM 1533 C CA . LEU A 1 219 ? 24.651 -0.023 -24.643 1.00 93.31 219 LEU A CA 1
ATOM 1534 C C . LEU A 1 219 ? 25.850 -0.343 -23.738 1.00 93.31 219 LEU A C 1
ATOM 1536 O O . LEU A 1 219 ? 26.874 0.345 -23.776 1.00 93.31 219 LEU A O 1
ATOM 1540 N N . ALA A 1 220 ? 25.728 -1.384 -22.914 1.00 91.50 220 ALA A N 1
ATOM 1541 C CA . ALA A 1 220 ? 26.864 -1.932 -22.174 1.00 91.50 220 ALA A CA 1
ATOM 1542 C C . ALA A 1 220 ? 27.873 -2.603 -23.140 1.00 91.50 220 ALA A C 1
ATOM 1544 O O . ALA A 1 220 ? 27.513 -2.902 -24.282 1.00 91.50 220 ALA A O 1
ATOM 1545 N N . PRO A 1 221 ? 29.124 -2.870 -22.715 1.00 92.44 221 PRO A N 1
ATOM 1546 C CA . PRO A 1 221 ? 30.098 -3.570 -23.553 1.00 92.44 221 PRO A CA 1
ATOM 1547 C C . PRO A 1 221 ? 29.558 -4.905 -24.083 1.00 92.44 221 PRO A C 1
ATOM 1549 O O . PRO A 1 221 ? 28.870 -5.630 -23.359 1.00 92.44 221 PRO A O 1
ATOM 1552 N N . ASN A 1 222 ? 29.893 -5.239 -25.333 1.00 89.56 222 ASN A N 1
ATOM 1553 C CA . ASN A 1 222 ? 29.465 -6.470 -26.015 1.00 89.56 222 ASN A CA 1
ATOM 1554 C C . ASN A 1 222 ? 27.938 -6.649 -26.116 1.00 89.56 222 ASN A C 1
ATOM 1556 O O . ASN A 1 222 ? 27.441 -7.776 -26.124 1.00 89.56 222 ASN A O 1
ATOM 1560 N N . LYS A 1 223 ? 27.179 -5.550 -26.169 1.00 92.62 223 LYS A N 1
ATOM 1561 C CA . LYS A 1 223 ? 25.744 -5.565 -26.474 1.00 92.62 223 LYS A CA 1
ATOM 1562 C C . LYS A 1 223 ? 25.493 -5.113 -27.908 1.00 92.62 223 LYS A C 1
ATOM 1564 O O . LYS A 1 223 ? 26.295 -4.390 -28.494 1.00 92.62 223 LYS A O 1
ATOM 1569 N N . LEU A 1 224 ? 24.383 -5.583 -28.458 1.00 95.19 224 LEU A N 1
ATOM 1570 C CA . LEU A 1 224 ? 24.006 -5.438 -29.858 1.00 95.19 224 LEU A CA 1
ATOM 1571 C C . LEU A 1 224 ? 22.678 -4.688 -29.951 1.00 95.19 224 LEU A C 1
ATOM 1573 O O . LEU A 1 224 ? 21.857 -4.779 -29.039 1.00 95.19 224 LEU A O 1
ATOM 1577 N N . ILE A 1 225 ? 22.456 -3.999 -31.068 1.00 96.44 225 ILE A N 1
ATOM 1578 C CA . ILE A 1 225 ? 21.095 -3.694 -31.526 1.00 96.44 225 ILE A CA 1
ATOM 1579 C C . ILE A 1 225 ? 20.717 -4.823 -32.480 1.00 96.44 225 ILE A C 1
ATOM 1581 O O . ILE A 1 225 ? 21.411 -5.014 -33.477 1.00 96.44 225 ILE A O 1
ATOM 1585 N N . ILE A 1 226 ? 19.678 -5.584 -32.149 1.00 96.31 226 ILE A N 1
ATOM 1586 C CA . ILE A 1 226 ? 19.273 -6.793 -32.875 1.00 96.31 226 ILE A CA 1
ATOM 1587 C C . ILE A 1 226 ? 17.960 -6.515 -33.605 1.00 96.31 226 ILE A C 1
ATOM 1589 O O . ILE A 1 226 ? 17.057 -5.889 -33.051 1.00 96.31 226 ILE A O 1
ATOM 1593 N N . PHE A 1 227 ? 17.877 -6.969 -34.851 1.00 97.12 227 PHE A N 1
ATOM 1594 C CA . PHE A 1 227 ? 16.705 -6.881 -35.706 1.00 97.12 227 PHE A CA 1
ATOM 1595 C C . PHE A 1 227 ? 16.309 -8.295 -36.151 1.00 97.12 227 PHE A C 1
ATOM 1597 O O . PHE A 1 227 ? 17.065 -8.932 -36.885 1.00 97.12 227 PHE A O 1
ATOM 1604 N N . GLU A 1 228 ? 15.122 -8.745 -35.737 1.00 95.44 228 GLU A N 1
ATOM 1605 C CA . GLU A 1 228 ? 14.548 -10.058 -36.093 1.00 95.44 228 GLU A CA 1
ATOM 1606 C C . GLU A 1 228 ? 14.134 -10.143 -37.569 1.00 95.44 228 GLU A C 1
ATOM 1608 O O . GLU A 1 228 ? 14.342 -11.136 -38.251 1.00 95.44 228 GLU A O 1
ATOM 1613 N N . GLY A 1 229 ? 13.564 -9.062 -38.105 1.00 93.81 229 GLY A N 1
ATOM 1614 C CA . GLY A 1 229 ? 12.941 -9.075 -39.427 1.00 93.81 229 GLY A CA 1
ATOM 1615 C C . GLY A 1 229 ? 11.444 -9.384 -39.356 1.00 93.81 229 GLY A C 1
ATOM 1616 O O . GLY A 1 229 ? 10.771 -9.032 -38.391 1.00 93.81 229 GLY A O 1
ATOM 1617 N N . ALA A 1 230 ? 10.888 -9.940 -40.435 1.00 95.38 230 ALA A N 1
ATOM 1618 C CA . ALA A 1 230 ? 9.440 -10.142 -40.572 1.00 95.38 230 ALA A CA 1
ATOM 1619 C C . ALA A 1 230 ? 8.934 -11.456 -39.951 1.00 95.38 230 ALA A C 1
ATOM 1621 O O . ALA A 1 230 ? 7.732 -11.602 -39.723 1.00 95.38 230 ALA A O 1
ATOM 1622 N N . THR A 1 231 ? 9.831 -12.412 -39.724 1.00 95.56 231 THR A N 1
ATOM 1623 C CA . THR A 1 231 ? 9.547 -13.719 -39.133 1.00 95.56 231 THR A CA 1
ATOM 1624 C C . THR A 1 231 ? 10.357 -13.869 -37.860 1.00 95.56 231 THR A C 1
ATOM 1626 O O . THR A 1 231 ? 11.525 -13.508 -37.835 1.00 95.56 231 THR A O 1
ATOM 1629 N N . ASP A 1 232 ? 9.717 -14.386 -36.816 1.00 95.75 232 ASP A N 1
ATOM 1630 C CA . ASP A 1 232 ? 10.398 -14.803 -35.592 1.00 95.75 232 ASP A CA 1
ATOM 1631 C C . ASP A 1 232 ? 11.036 -16.170 -35.861 1.00 95.75 232 ASP A C 1
ATOM 1633 O O . ASP A 1 232 ? 10.343 -17.189 -35.984 1.00 95.75 232 ASP A O 1
ATOM 1637 N N . ASP A 1 233 ? 12.344 -16.160 -36.090 1.00 95.38 233 ASP A N 1
ATOM 1638 C CA . ASP A 1 233 ? 13.144 -17.347 -36.344 1.00 95.38 233 ASP A CA 1
ATOM 1639 C C . ASP A 1 233 ? 14.542 -17.194 -35.720 1.00 95.38 233 ASP A C 1
ATOM 1641 O O . ASP A 1 233 ? 14.714 -16.422 -34.792 1.00 95.38 233 ASP A O 1
ATOM 1645 N N . ALA A 1 234 ? 15.514 -18.011 -36.128 1.00 97.00 234 ALA A N 1
ATOM 1646 C CA . ALA A 1 234 ? 16.850 -18.031 -35.519 1.00 97.00 234 ALA A CA 1
ATOM 1647 C C . ALA A 1 234 ? 17.898 -17.230 -36.317 1.00 97.00 234 ALA A C 1
ATOM 1649 O O . ALA A 1 234 ? 19.094 -17.522 -36.216 1.00 97.00 234 ALA A O 1
ATOM 1650 N N . ASN A 1 235 ? 17.466 -16.343 -37.220 1.00 97.12 235 ASN A N 1
ATOM 1651 C CA . ASN A 1 235 ? 18.343 -15.584 -38.105 1.00 97.12 235 ASN A CA 1
ATOM 1652 C C . ASN A 1 235 ? 18.141 -14.080 -37.911 1.00 97.12 235 ASN A C 1
ATOM 1654 O O . ASN A 1 235 ? 17.286 -13.465 -38.544 1.00 97.12 235 ASN A O 1
ATOM 1658 N N . GLU A 1 236 ? 19.014 -13.460 -37.126 1.00 97.69 236 GLU A N 1
ATOM 1659 C CA . GLU A 1 236 ? 18.914 -12.037 -36.816 1.00 97.69 236 GLU A CA 1
ATOM 1660 C C . GLU A 1 236 ? 19.995 -11.207 -37.525 1.00 97.69 236 GLU A C 1
ATOM 1662 O O . GLU A 1 236 ? 21.103 -11.665 -37.826 1.00 97.69 236 GLU A O 1
ATOM 1667 N N . THR A 1 237 ? 19.705 -9.923 -37.751 1.00 96.56 237 THR A N 1
ATOM 1668 C CA . THR A 1 237 ? 20.723 -8.931 -38.128 1.00 96.56 237 THR A CA 1
ATOM 1669 C C . THR A 1 237 ? 21.101 -8.105 -36.908 1.00 96.56 237 THR A C 1
ATOM 1671 O O . THR A 1 237 ? 20.237 -7.529 -36.256 1.00 96.56 237 THR A O 1
ATOM 1674 N N . ALA A 1 238 ? 22.396 -7.988 -36.614 1.00 97.00 238 ALA A N 1
ATOM 1675 C CA . ALA A 1 238 ? 22.878 -7.213 -35.475 1.00 97.00 238 ALA A CA 1
ATOM 1676 C C . ALA A 1 238 ? 23.785 -6.053 -35.900 1.00 97.00 238 ALA A C 1
ATOM 1678 O O . ALA A 1 238 ? 24.722 -6.231 -36.680 1.00 97.00 238 ALA A O 1
ATOM 1679 N N . LEU A 1 239 ? 23.560 -4.872 -35.320 1.00 96.25 239 LEU A N 1
ATOM 1680 C CA . LEU A 1 239 ? 24.513 -3.767 -35.354 1.00 96.25 239 LEU A CA 1
ATOM 1681 C C . LEU A 1 239 ? 25.415 -3.834 -34.118 1.00 96.25 239 LEU A C 1
ATOM 1683 O O . LEU A 1 239 ? 24.944 -3.845 -32.978 1.00 96.25 239 LEU A O 1
ATOM 1687 N N . THR A 1 240 ? 26.724 -3.847 -34.364 1.00 95.31 240 THR A N 1
ATOM 1688 C CA . THR A 1 240 ? 27.763 -3.849 -33.334 1.00 95.31 240 THR A CA 1
ATOM 1689 C C . THR A 1 240 ? 28.869 -2.860 -33.664 1.00 95.31 240 THR A C 1
ATOM 1691 O O . THR A 1 240 ? 29.011 -2.410 -34.802 1.00 95.31 240 THR A O 1
ATOM 1694 N N . VAL A 1 241 ? 29.671 -2.541 -32.656 1.00 94.31 241 VAL A N 1
ATOM 1695 C CA . VAL A 1 241 ? 30.836 -1.674 -32.779 1.00 94.31 241 VAL A CA 1
ATOM 1696 C C . VAL A 1 241 ? 32.035 -2.452 -32.256 1.00 94.31 241 VAL A C 1
ATOM 1698 O O . VAL A 1 241 ? 32.053 -2.876 -31.103 1.00 94.31 241 VAL A O 1
ATOM 1701 N N . THR A 1 242 ? 33.040 -2.654 -33.106 1.00 94.12 242 THR A N 1
ATOM 1702 C CA . THR A 1 242 ? 34.352 -3.132 -32.650 1.00 94.12 242 THR A CA 1
ATOM 1703 C C . THR A 1 242 ? 34.969 -2.094 -31.728 1.00 94.12 242 THR A C 1
ATOM 1705 O O . THR A 1 242 ? 34.789 -0.904 -31.988 1.00 94.12 242 THR A O 1
ATOM 1708 N N . ASP A 1 243 ? 35.743 -2.522 -30.733 1.00 95.31 243 ASP A N 1
ATOM 1709 C CA . ASP A 1 243 ? 36.336 -1.621 -29.740 1.00 95.31 243 ASP A CA 1
ATOM 1710 C C . ASP A 1 243 ? 36.961 -0.364 -30.387 1.00 95.31 243 ASP A C 1
ATOM 1712 O O . ASP A 1 243 ? 37.940 -0.464 -31.141 1.00 95.31 243 ASP A O 1
ATOM 1716 N N . PRO A 1 244 ? 36.380 0.831 -30.163 1.00 95.94 244 PRO A N 1
ATOM 1717 C CA . PRO A 1 244 ? 36.866 2.046 -30.790 1.00 95.94 244 PRO A CA 1
ATOM 1718 C C . PRO A 1 244 ? 38.136 2.530 -30.078 1.00 95.94 244 PRO A C 1
ATOM 1720 O O . PRO A 1 244 ? 38.205 2.584 -28.855 1.00 95.94 244 PRO A O 1
ATOM 1723 N N . THR A 1 245 ? 39.155 2.934 -30.840 1.00 97.25 245 THR A N 1
ATOM 1724 C CA . THR A 1 245 ? 40.423 3.442 -30.270 1.00 97.25 245 THR A CA 1
ATOM 1725 C C . THR A 1 245 ? 40.369 4.905 -29.819 1.00 97.25 245 THR A C 1
ATOM 1727 O O . THR A 1 245 ? 41.275 5.369 -29.136 1.00 97.25 245 THR A O 1
ATOM 1730 N N . ILE A 1 246 ? 39.327 5.626 -30.234 1.00 97.19 246 ILE A N 1
ATOM 1731 C CA . ILE A 1 246 ? 38.957 7.005 -29.877 1.00 97.19 246 ILE A CA 1
ATOM 1732 C C . ILE A 1 246 ? 37.442 7.135 -30.081 1.00 97.19 246 ILE A C 1
ATOM 1734 O O . ILE A 1 246 ? 36.871 6.317 -30.805 1.00 97.19 246 ILE A O 1
ATOM 1738 N N . ASP A 1 247 ? 36.808 8.184 -29.559 1.00 97.00 247 ASP A N 1
ATOM 1739 C CA . ASP A 1 247 ? 35.388 8.448 -29.819 1.00 97.00 247 ASP A CA 1
ATOM 1740 C C . ASP A 1 247 ? 35.103 8.545 -31.326 1.00 97.00 247 ASP A C 1
ATOM 1742 O O . ASP A 1 247 ? 35.762 9.283 -32.066 1.00 97.00 247 ASP A O 1
ATOM 1746 N N . ARG A 1 248 ? 34.120 7.772 -31.795 1.00 97.00 248 ARG A N 1
ATOM 1747 C CA . ARG A 1 248 ? 33.670 7.765 -33.190 1.00 97.00 248 ARG A CA 1
ATOM 1748 C C . ARG A 1 248 ? 32.212 8.183 -33.258 1.00 97.00 248 ARG A C 1
ATOM 1750 O O . ARG A 1 248 ? 31.395 7.732 -32.462 1.00 97.00 248 ARG A O 1
ATOM 1757 N N . VAL A 1 249 ? 31.893 8.995 -34.258 1.00 96.56 249 VAL A N 1
ATOM 1758 C CA . VAL A 1 249 ? 30.520 9.349 -34.621 1.00 96.56 249 VAL A CA 1
ATOM 1759 C C . VAL A 1 249 ? 30.310 8.940 -36.072 1.00 96.56 249 VAL A C 1
ATOM 1761 O O . VAL A 1 249 ? 31.141 9.240 -36.928 1.00 96.56 249 VAL A O 1
ATOM 1764 N N . ILE A 1 250 ? 29.214 8.232 -36.337 1.00 95.75 250 ILE A N 1
ATOM 1765 C CA . ILE A 1 250 ? 28.754 7.913 -37.690 1.00 95.75 250 ILE A CA 1
ATOM 1766 C C . ILE A 1 250 ? 27.573 8.840 -37.978 1.00 95.75 250 ILE A C 1
ATOM 1768 O O . ILE A 1 250 ? 26.545 8.755 -37.310 1.00 95.75 250 ILE A O 1
ATOM 1772 N N . ASN A 1 251 ? 27.724 9.738 -38.950 1.00 95.44 251 ASN A N 1
ATOM 1773 C CA . ASN A 1 251 ? 26.648 10.617 -39.400 1.00 95.44 251 ASN A CA 1
ATOM 1774 C C . ASN A 1 251 ? 25.989 10.027 -40.647 1.00 95.44 251 ASN A C 1
ATOM 1776 O O . ASN A 1 251 ? 26.637 9.899 -41.685 1.00 95.44 251 ASN A O 1
ATOM 1780 N N . PHE A 1 252 ? 24.698 9.716 -40.557 1.00 94.00 252 PHE A N 1
ATOM 1781 C CA . PHE A 1 252 ? 23.886 9.450 -41.740 1.00 94.00 252 PHE A CA 1
ATOM 1782 C C . PHE A 1 252 ? 23.448 10.779 -42.373 1.00 94.00 252 PHE A C 1
ATOM 1784 O O . PHE A 1 252 ? 23.089 11.705 -41.639 1.00 94.00 252 PHE A O 1
ATOM 1791 N N . PRO A 1 253 ? 23.510 10.914 -43.709 1.00 90.31 253 PRO A N 1
ATOM 1792 C CA . PRO A 1 253 ? 22.957 12.077 -44.392 1.00 90.31 253 PRO A CA 1
ATOM 1793 C C . PRO A 1 253 ? 21.426 12.073 -44.297 1.00 90.31 253 PRO A C 1
ATOM 1795 O O . PRO A 1 253 ? 20.815 11.042 -44.021 1.00 90.31 253 PRO A O 1
ATOM 1798 N N . ASP A 1 254 ? 20.804 13.214 -44.589 1.00 94.62 254 ASP A N 1
ATOM 1799 C CA . ASP A 1 254 ? 19.358 13.297 -44.826 1.00 94.62 254 ASP A CA 1
ATOM 1800 C C . ASP A 1 254 ? 19.014 12.645 -46.178 1.00 94.62 254 ASP A C 1
ATOM 1802 O O . ASP A 1 254 ? 18.837 13.307 -47.201 1.00 94.62 254 ASP A O 1
ATOM 1806 N N . ALA A 1 255 ? 19.062 11.315 -46.208 1.00 89.94 255 ALA A N 1
ATOM 1807 C CA . ALA A 1 255 ? 18.734 10.491 -47.358 1.00 89.94 255 ALA A CA 1
ATOM 1808 C C . ALA A 1 255 ? 18.257 9.110 -46.893 1.00 89.94 255 ALA A C 1
ATOM 1810 O O . ALA A 1 255 ? 18.799 8.537 -45.949 1.00 89.94 255 ALA A O 1
ATOM 1811 N N . GLY A 1 256 ? 17.260 8.562 -47.588 1.00 89.62 256 GLY A N 1
ATOM 1812 C CA . GLY A 1 256 ? 16.880 7.156 -47.452 1.00 89.62 256 GLY A CA 1
ATOM 1813 C C . GLY A 1 256 ? 17.752 6.235 -48.311 1.00 89.62 256 GLY A C 1
ATOM 1814 O O . GLY A 1 256 ? 18.523 6.695 -49.154 1.00 89.62 256 GLY A O 1
ATOM 1815 N N . GLY A 1 257 ? 17.586 4.926 -48.130 1.00 88.44 257 GLY A N 1
ATOM 1816 C CA . GLY A 1 257 ? 18.285 3.886 -48.886 1.00 88.44 257 GLY A CA 1
ATOM 1817 C C . GLY A 1 257 ? 18.885 2.819 -47.977 1.00 88.44 257 GLY A C 1
ATOM 1818 O O . GLY A 1 257 ? 18.704 2.850 -46.760 1.00 88.44 257 GLY A O 1
ATOM 1819 N N . ASP A 1 258 ? 19.609 1.884 -48.583 1.00 89.44 258 ASP A N 1
ATOM 1820 C CA . ASP A 1 258 ? 20.261 0.795 -47.860 1.00 89.44 258 ASP A CA 1
ATOM 1821 C C . ASP A 1 258 ? 21.631 1.220 -47.320 1.00 89.44 258 ASP A C 1
ATOM 1823 O O . ASP A 1 258 ? 22.359 2.003 -47.939 1.00 89.44 258 ASP A O 1
ATOM 1827 N N . VAL A 1 259 ? 22.034 0.639 -46.187 1.00 90.88 259 VAL A N 1
ATOM 1828 C CA . VAL A 1 259 ? 23.415 0.749 -45.704 1.00 90.88 259 VAL A CA 1
ATOM 1829 C C . VAL A 1 259 ? 24.336 0.022 -46.681 1.00 90.88 259 VAL A C 1
ATOM 1831 O O . VAL A 1 259 ? 24.134 -1.154 -46.986 1.00 90.88 259 VAL A O 1
ATOM 1834 N N . MET A 1 260 ? 25.374 0.707 -47.162 1.00 90.31 260 MET A N 1
ATOM 1835 C CA . MET A 1 260 ? 26.347 0.099 -48.064 1.00 90.31 260 MET A CA 1
ATOM 1836 C C . MET A 1 260 ? 27.211 -0.931 -47.321 1.00 90.31 260 MET A C 1
ATOM 1838 O O . MET A 1 260 ? 27.916 -0.585 -46.374 1.00 90.31 260 MET A O 1
ATOM 1842 N N . LEU A 1 261 ? 27.191 -2.185 -47.773 1.00 91.88 261 LEU A N 1
ATOM 1843 C CA . LEU A 1 261 ? 27.916 -3.311 -47.187 1.00 91.88 261 LEU A CA 1
ATOM 1844 C C . LEU A 1 261 ? 28.828 -3.959 -48.232 1.00 91.88 261 LEU A C 1
ATOM 1846 O O . LEU A 1 261 ? 28.536 -3.990 -49.428 1.00 91.88 261 LEU A O 1
ATOM 1850 N N . THR A 1 262 ? 29.949 -4.529 -47.796 1.00 88.31 262 THR A N 1
ATOM 1851 C CA . THR A 1 262 ? 30.826 -5.273 -48.705 1.00 88.31 262 THR A CA 1
ATOM 1852 C C . THR A 1 262 ? 30.150 -6.562 -49.162 1.00 88.31 262 THR A C 1
ATOM 1854 O O . THR A 1 262 ? 29.733 -7.363 -48.331 1.00 88.31 262 THR A O 1
ATOM 1857 N N . GLY A 1 263 ? 30.089 -6.779 -50.477 1.00 82.81 263 GLY A N 1
ATOM 1858 C CA . GLY A 1 263 ? 29.504 -7.979 -51.086 1.00 82.81 263 GLY A CA 1
ATOM 1859 C C . GLY A 1 263 ? 28.041 -7.835 -51.514 1.00 82.81 263 GLY A C 1
ATOM 1860 O O . GLY A 1 263 ? 27.552 -8.688 -52.251 1.00 82.81 263 GLY A O 1
ATOM 1861 N N . ALA A 1 264 ? 27.359 -6.749 -51.140 1.00 86.12 264 ALA A N 1
ATOM 1862 C CA . ALA A 1 264 ? 26.031 -6.447 -51.662 1.00 86.12 264 ALA A CA 1
ATOM 1863 C C . ALA A 1 264 ? 26.123 -5.854 -53.082 1.00 86.12 264 ALA A C 1
ATOM 1865 O O . ALA A 1 264 ? 26.913 -4.950 -53.365 1.00 86.12 264 ALA A O 1
ATOM 1866 N N . THR A 1 265 ? 25.327 -6.386 -54.011 1.00 84.94 265 THR A N 1
ATOM 1867 C CA . THR A 1 265 ? 25.324 -5.974 -55.423 1.00 84.94 265 THR A CA 1
ATOM 1868 C C . THR A 1 265 ? 24.381 -4.798 -55.656 1.00 84.94 265 THR A C 1
ATOM 1870 O O . THR A 1 265 ? 23.275 -4.789 -55.130 1.00 84.94 265 THR A O 1
ATOM 1873 N N . GLY A 1 266 ? 24.775 -3.839 -56.499 1.00 82.38 266 GLY A N 1
ATOM 1874 C CA . GLY A 1 266 ? 23.879 -2.765 -56.956 1.00 82.38 266 GLY A CA 1
ATOM 1875 C C . GLY A 1 266 ? 23.709 -1.575 -56.004 1.00 82.38 266 GLY A C 1
ATOM 1876 O O . GLY A 1 266 ? 22.910 -0.695 -56.298 1.00 82.38 266 GLY A O 1
ATOM 1877 N N . GLN A 1 267 ? 24.471 -1.504 -54.907 1.00 88.06 267 GLN A N 1
ATOM 1878 C CA . GLN A 1 267 ? 24.381 -0.396 -53.940 1.00 88.06 267 GLN A CA 1
ATOM 1879 C C . GLN A 1 267 ? 25.055 0.906 -54.405 1.00 88.06 267 GLN A C 1
ATOM 1881 O O . GLN A 1 267 ? 24.711 1.984 -53.928 1.00 88.06 267 GLN A O 1
ATOM 1886 N N . ILE A 1 268 ? 26.020 0.822 -55.328 1.00 85.19 268 ILE A N 1
ATOM 1887 C CA . ILE A 1 268 ? 26.652 1.994 -55.945 1.00 85.19 268 ILE A CA 1
ATOM 1888 C C . ILE A 1 268 ? 25.981 2.275 -57.285 1.00 85.19 268 ILE A C 1
ATOM 1890 O O . ILE A 1 268 ? 26.063 1.472 -58.214 1.00 85.19 268 ILE A O 1
ATOM 1894 N N . THR A 1 269 ? 25.376 3.451 -57.395 1.00 82.62 269 THR A N 1
ATOM 1895 C CA . THR A 1 269 ? 24.838 4.003 -58.640 1.00 82.62 269 THR A CA 1
ATOM 1896 C C . THR A 1 269 ? 25.584 5.284 -59.024 1.00 82.62 269 THR A C 1
ATOM 1898 O O . THR A 1 269 ? 26.380 5.815 -58.245 1.00 82.62 269 THR A O 1
ATOM 1901 N N . ASN A 1 270 ? 25.322 5.820 -60.221 1.00 79.25 270 ASN A N 1
ATOM 1902 C CA . ASN A 1 270 ? 25.956 7.062 -60.680 1.00 79.25 270 ASN A CA 1
ATOM 1903 C C . ASN A 1 270 ? 25.684 8.255 -59.748 1.00 79.25 270 ASN A C 1
ATOM 1905 O O . ASN A 1 270 ? 26.499 9.164 -59.695 1.00 79.25 270 ASN A O 1
ATOM 1909 N N . THR A 1 271 ? 24.583 8.258 -58.989 1.00 80.69 271 THR A N 1
ATOM 1910 C CA . THR A 1 271 ? 24.283 9.339 -58.035 1.00 80.69 271 THR A CA 1
ATOM 1911 C C . THR A 1 271 ? 25.115 9.250 -56.754 1.00 80.69 271 THR A C 1
ATOM 1913 O O . THR A 1 271 ? 25.285 10.257 -56.073 1.00 80.69 271 THR A O 1
ATOM 1916 N N . ASN A 1 272 ? 25.682 8.079 -56.436 1.00 83.31 272 ASN A N 1
ATOM 1917 C CA . ASN A 1 272 ? 26.603 7.898 -55.308 1.00 83.31 272 ASN A CA 1
ATOM 1918 C C . ASN A 1 272 ? 28.034 8.356 -55.639 1.00 83.31 272 ASN A C 1
ATOM 1920 O O . ASN A 1 272 ? 28.874 8.463 -54.745 1.00 83.31 272 ASN A O 1
ATOM 1924 N N . LEU A 1 273 ? 28.332 8.601 -56.918 1.00 86.62 273 LEU A N 1
ATOM 1925 C CA . LEU A 1 273 ? 29.648 8.986 -57.406 1.00 86.62 273 LEU A CA 1
ATOM 1926 C C . LEU A 1 273 ? 29.617 10.445 -57.853 1.00 86.62 273 LEU A C 1
ATOM 1928 O O . LEU A 1 273 ? 29.091 10.765 -58.912 1.00 86.62 273 LEU A O 1
ATOM 1932 N N . ALA A 1 274 ? 30.216 11.337 -57.067 1.00 83.62 274 ALA A N 1
ATOM 1933 C CA . ALA A 1 274 ? 30.403 12.713 -57.513 1.00 83.62 274 ALA A CA 1
ATOM 1934 C C . ALA A 1 274 ? 31.332 12.771 -58.742 1.00 83.62 274 ALA A C 1
ATOM 1936 O O . ALA A 1 274 ? 32.260 11.960 -58.878 1.00 83.62 274 ALA A O 1
ATOM 1937 N N . ASP A 1 275 ? 31.114 13.757 -59.614 1.00 80.25 275 ASP A N 1
ATOM 1938 C CA . ASP A 1 275 ? 31.903 13.945 -60.834 1.00 80.25 275 ASP A CA 1
ATOM 1939 C C . ASP A 1 275 ? 33.410 13.932 -60.548 1.00 80.25 275 ASP A C 1
ATOM 1941 O O . ASP A 1 275 ? 33.888 14.492 -59.560 1.00 80.25 275 ASP A O 1
ATOM 1945 N N . ASN A 1 276 ? 34.171 13.267 -61.422 1.00 77.56 276 ASN A N 1
ATOM 1946 C CA . ASN A 1 276 ? 35.628 13.101 -61.316 1.00 77.56 276 ASN A CA 1
ATOM 1947 C C . ASN A 1 276 ? 36.132 12.421 -60.024 1.00 77.56 276 ASN A C 1
ATOM 1949 O O . ASN A 1 276 ? 37.337 12.406 -59.771 1.00 77.56 276 ASN A O 1
ATOM 1953 N N . THR A 1 277 ? 35.256 11.818 -59.212 1.00 82.69 277 THR A N 1
ATOM 1954 C CA . THR A 1 277 ? 35.669 11.190 -57.945 1.00 82.69 277 THR A CA 1
ATOM 1955 C C . THR A 1 277 ? 36.272 9.805 -58.155 1.00 82.69 277 THR A C 1
ATOM 1957 O O . THR A 1 277 ? 37.115 9.381 -57.361 1.00 82.69 277 THR A O 1
ATOM 1960 N N . ILE A 1 278 ? 35.888 9.098 -59.221 1.00 85.00 278 ILE A N 1
ATOM 1961 C CA . ILE A 1 278 ? 36.516 7.835 -59.618 1.00 85.00 278 ILE A CA 1
ATOM 1962 C C . ILE A 1 278 ? 37.649 8.127 -60.598 1.00 85.00 278 ILE A C 1
ATOM 1964 O O . ILE A 1 278 ? 37.427 8.403 -61.774 1.00 85.00 278 ILE A O 1
ATOM 1968 N N . THR A 1 279 ? 38.877 8.081 -60.088 1.00 85.06 279 THR A N 1
ATOM 1969 C CA . THR A 1 279 ? 40.104 8.223 -60.877 1.00 85.06 279 THR A CA 1
ATOM 1970 C C . THR A 1 279 ? 40.735 6.856 -61.128 1.00 85.06 279 THR A C 1
ATOM 1972 O O . THR A 1 279 ? 40.390 5.872 -60.472 1.00 85.06 279 THR A O 1
ATOM 1975 N N . SER A 1 280 ? 41.706 6.786 -62.042 1.00 83.81 280 SER A N 1
ATOM 1976 C CA . SER A 1 280 ? 42.440 5.547 -62.337 1.00 83.81 280 SER A CA 1
ATOM 1977 C C . SER A 1 280 ? 43.084 4.907 -61.104 1.00 83.81 280 SER A C 1
ATOM 1979 O O . SER A 1 280 ? 43.157 3.689 -61.027 1.00 83.81 280 SER A O 1
ATOM 1981 N N . ALA A 1 281 ? 43.465 5.705 -60.100 1.00 84.88 281 ALA A N 1
ATOM 1982 C CA . ALA A 1 281 ? 44.009 5.221 -58.830 1.00 84.88 281 ALA A CA 1
ATOM 1983 C C . ALA A 1 281 ? 43.003 4.419 -57.984 1.00 84.88 281 ALA A C 1
ATOM 1985 O O . ALA A 1 281 ? 43.408 3.706 -57.070 1.00 84.88 281 ALA A O 1
ATOM 1986 N N . LYS A 1 282 ? 41.699 4.547 -58.260 1.00 87.62 282 LYS A N 1
ATOM 1987 C CA . LYS A 1 282 ? 40.630 3.817 -57.564 1.00 87.62 282 LYS A CA 1
ATOM 1988 C C . LYS A 1 282 ? 40.198 2.546 -58.299 1.00 87.62 282 LYS A C 1
ATOM 1990 O O . LYS A 1 282 ? 39.392 1.793 -57.760 1.00 87.62 282 LYS A O 1
ATOM 1995 N N . PHE A 1 283 ? 40.718 2.289 -59.500 1.00 87.12 283 PHE A N 1
ATOM 1996 C CA . PHE A 1 283 ? 40.524 1.008 -60.171 1.00 87.12 283 PHE A CA 1
ATOM 1997 C C . PHE A 1 283 ? 41.525 -0.018 -59.642 1.00 87.12 283 PHE A C 1
ATOM 1999 O O . PHE A 1 283 ? 42.728 0.237 -59.597 1.00 87.12 283 PHE A O 1
ATOM 2006 N N . ASN A 1 284 ? 41.030 -1.197 -59.270 1.00 83.62 284 ASN A N 1
ATOM 2007 C CA . ASN A 1 284 ? 41.897 -2.325 -58.955 1.00 83.62 284 ASN A CA 1
ATOM 2008 C C . ASN A 1 284 ? 42.651 -2.738 -60.233 1.00 83.62 284 ASN A C 1
ATOM 2010 O O . ASN A 1 284 ? 42.036 -2.852 -61.296 1.00 83.62 284 ASN A O 1
ATOM 2014 N N . ASN A 1 285 ? 43.976 -2.880 -60.143 1.00 87.88 285 ASN A N 1
ATOM 2015 C CA . ASN A 1 285 ? 44.856 -3.202 -61.272 1.00 87.88 285 ASN A CA 1
ATOM 2016 C C . ASN A 1 285 ? 44.596 -2.343 -62.523 1.00 87.88 285 ASN A C 1
ATOM 2018 O O . ASN A 1 285 ? 44.401 -2.868 -63.615 1.00 87.88 285 ASN A O 1
ATOM 2022 N N . ALA A 1 286 ? 44.547 -1.017 -62.363 1.00 89.56 286 ALA A N 1
ATOM 2023 C CA . ALA A 1 286 ? 44.196 -0.104 -63.446 1.00 89.56 286 ALA A CA 1
ATOM 2024 C C . ALA A 1 286 ? 45.025 -0.340 -64.724 1.00 89.56 286 ALA A C 1
ATOM 2026 O O . ALA A 1 286 ? 46.256 -0.272 -64.711 1.00 89.56 286 ALA A O 1
ATOM 2027 N N . VAL A 1 287 ? 44.337 -0.542 -65.845 1.00 91.00 287 VAL A N 1
ATOM 2028 C CA . VAL A 1 287 ? 44.929 -0.593 -67.185 1.00 91.00 287 VAL A CA 1
ATOM 2029 C C . VAL A 1 287 ? 44.629 0.696 -67.935 1.00 91.00 287 VAL A C 1
ATOM 2031 O O . VAL A 1 287 ? 43.639 1.380 -67.659 1.00 91.00 287 VAL A O 1
ATOM 2034 N N . SER A 1 288 ? 45.484 1.035 -68.899 1.00 91.69 288 SER A N 1
ATOM 2035 C CA . SER A 1 288 ? 45.287 2.216 -69.734 1.00 91.69 288 SER A CA 1
ATOM 2036 C C . SER A 1 288 ? 45.284 1.871 -71.215 1.00 91.69 288 SER A C 1
ATOM 2038 O O . SER A 1 288 ? 46.110 1.086 -71.679 1.00 91.69 288 SER A O 1
ATOM 2040 N N . LEU A 1 289 ? 44.371 2.497 -71.950 1.00 91.81 289 LEU A N 1
ATOM 2041 C CA . LEU A 1 289 ? 44.335 2.512 -73.404 1.00 91.81 289 LEU A CA 1
ATOM 2042 C C . LEU A 1 289 ? 44.670 3.926 -73.872 1.00 91.81 289 LEU A C 1
ATOM 2044 O O . LEU A 1 289 ? 43.923 4.865 -73.596 1.00 91.81 289 LEU A O 1
ATOM 2048 N N . VAL A 1 290 ? 45.779 4.076 -74.591 1.00 93.56 290 VAL A N 1
ATOM 2049 C CA . VAL A 1 290 ? 46.178 5.355 -75.187 1.00 93.56 290 VAL A CA 1
ATOM 2050 C C . VAL A 1 290 ? 45.733 5.379 -76.644 1.00 93.56 290 VAL A C 1
ATOM 2052 O O . VAL A 1 290 ? 46.124 4.527 -77.440 1.00 93.56 290 VAL A O 1
ATOM 2055 N N . LEU A 1 291 ? 44.906 6.357 -76.998 1.00 94.69 291 LEU A N 1
ATOM 2056 C CA . LEU A 1 291 ? 44.465 6.586 -78.368 1.00 94.69 291 LEU A CA 1
ATOM 2057 C C . LEU A 1 291 ? 45.430 7.553 -79.052 1.00 94.69 291 LEU A C 1
ATOM 2059 O O . LEU A 1 291 ? 45.578 8.685 -78.596 1.00 94.69 291 LEU A O 1
ATOM 2063 N N . TYR A 1 292 ? 46.054 7.126 -80.149 1.00 95.12 292 TYR A N 1
ATOM 2064 C CA . TYR A 1 292 ? 46.957 7.948 -80.959 1.00 95.12 292 TYR A CA 1
ATOM 2065 C C . TYR A 1 292 ? 46.261 8.434 -82.239 1.00 95.12 292 TYR A C 1
ATOM 2067 O O . TYR A 1 292 ? 45.416 7.731 -82.792 1.00 95.12 292 TYR A O 1
ATOM 2075 N N . ASN A 1 293 ? 46.608 9.626 -82.731 1.00 94.19 293 ASN A N 1
ATOM 2076 C CA . ASN A 1 293 ? 46.178 10.083 -84.058 1.00 94.19 293 ASN A CA 1
ATOM 2077 C C . ASN A 1 293 ? 47.032 9.454 -85.182 1.00 94.19 293 ASN A C 1
ATOM 2079 O O . ASN A 1 293 ? 48.029 8.781 -84.917 1.00 94.19 293 ASN A O 1
ATOM 2083 N N . SER A 1 294 ? 46.685 9.709 -86.450 1.00 93.06 294 SER A N 1
ATOM 2084 C CA . SER A 1 294 ? 47.433 9.201 -87.619 1.00 93.06 294 SER A CA 1
ATOM 2085 C C . SER A 1 294 ? 48.888 9.683 -87.697 1.00 93.06 294 SER A C 1
ATOM 2087 O O . SER A 1 294 ? 49.668 9.143 -88.474 1.00 93.06 294 SER A O 1
ATOM 2089 N N . SER A 1 295 ? 49.252 10.687 -86.896 1.00 93.44 295 SER A N 1
ATOM 2090 C CA . SER A 1 295 ? 50.608 11.225 -86.775 1.00 93.44 295 SER A CA 1
ATOM 2091 C C . SER A 1 295 ? 51.364 10.681 -85.552 1.00 93.44 295 SER A C 1
ATOM 2093 O O . SER A 1 295 ? 52.459 11.155 -85.264 1.00 93.44 295 SER A O 1
ATOM 2095 N N . GLY A 1 296 ? 50.801 9.716 -84.811 1.00 91.12 296 GLY A N 1
ATOM 2096 C CA . GLY A 1 296 ? 51.447 9.071 -83.662 1.00 91.12 296 GLY A CA 1
ATOM 2097 C C . GLY A 1 296 ? 51.422 9.870 -82.352 1.00 91.12 296 GLY A C 1
ATOM 2098 O O . GLY A 1 296 ? 52.133 9.516 -81.415 1.00 91.12 296 GLY A O 1
ATOM 2099 N N . VAL A 1 297 ? 50.614 10.932 -82.247 1.00 94.12 297 VAL A N 1
ATOM 2100 C CA . VAL A 1 297 ? 50.473 11.736 -81.016 1.00 94.12 297 VAL A CA 1
ATOM 2101 C C . VAL A 1 297 ? 49.314 11.212 -80.171 1.00 94.12 297 VAL A C 1
ATOM 2103 O O . VAL A 1 297 ? 48.221 10.989 -80.696 1.00 94.12 297 VAL A O 1
ATOM 2106 N N . ALA A 1 298 ? 49.538 11.032 -78.867 1.00 93.81 298 ALA A N 1
ATOM 2107 C CA . ALA A 1 298 ? 48.505 10.607 -77.924 1.00 93.81 298 ALA A CA 1
ATOM 2108 C C . ALA A 1 298 ? 47.420 11.688 -77.782 1.00 93.81 298 ALA A C 1
ATOM 2110 O O . ALA A 1 298 ? 47.711 12.829 -77.430 1.00 93.81 298 ALA A O 1
ATOM 2111 N N . LEU A 1 299 ? 46.169 11.322 -78.051 1.00 93.56 299 LEU A N 1
ATOM 2112 C CA . LEU A 1 299 ? 45.008 12.210 -78.015 1.00 93.56 299 LEU A CA 1
ATOM 2113 C C . LEU A 1 299 ? 44.198 12.055 -76.723 1.00 93.56 299 LEU A C 1
ATOM 2115 O O . LEU A 1 299 ? 43.675 13.034 -76.196 1.00 93.56 299 LEU A O 1
ATOM 2119 N N . LYS A 1 300 ? 44.066 10.825 -76.219 1.00 93.62 300 LYS A N 1
ATOM 2120 C CA . LYS A 1 300 ? 43.316 10.530 -74.993 1.00 93.62 300 LYS A CA 1
ATOM 2121 C C . LYS A 1 300 ? 43.815 9.239 -74.362 1.00 93.62 300 LYS A C 1
ATOM 2123 O O . LYS A 1 300 ? 44.037 8.261 -75.070 1.00 93.62 300 LYS A O 1
ATOM 2128 N N . THR A 1 301 ? 43.905 9.223 -73.039 1.00 90.62 301 THR A N 1
ATOM 2129 C CA . THR A 1 301 ? 44.128 8.001 -72.264 1.00 90.62 301 THR A CA 1
ATOM 2130 C C . THR A 1 301 ? 42.828 7.622 -71.573 1.00 90.62 301 THR A C 1
ATOM 2132 O O . THR A 1 301 ? 42.250 8.428 -70.845 1.00 90.62 301 THR A O 1
ATOM 2135 N N . LEU A 1 302 ? 42.344 6.412 -71.828 1.00 90.56 302 LEU A N 1
ATOM 2136 C CA . LEU A 1 302 ? 41.231 5.816 -71.103 1.00 90.56 302 LEU A CA 1
ATOM 2137 C C . LEU A 1 302 ? 41.801 4.892 -70.040 1.00 90.56 302 LEU A C 1
ATOM 2139 O O . LEU A 1 302 ? 42.740 4.149 -70.314 1.00 90.56 302 LEU A O 1
ATOM 2143 N N . TYR A 1 303 ? 41.217 4.928 -68.852 1.00 89.88 303 TYR A N 1
ATOM 2144 C CA . TYR A 1 303 ? 41.580 4.036 -67.763 1.00 89.88 303 TYR A CA 1
ATOM 2145 C C . TYR A 1 303 ? 40.413 3.097 -67.480 1.00 89.88 303 TYR A C 1
ATOM 2147 O O . TYR A 1 303 ? 39.264 3.539 -67.459 1.00 89.88 303 TYR A O 1
ATOM 2155 N N . GLY A 1 304 ? 40.713 1.820 -67.272 1.00 86.88 304 GLY A N 1
ATOM 2156 C CA . GLY A 1 304 ? 39.746 0.802 -66.871 1.00 86.88 304 GLY A CA 1
ATOM 2157 C C . GLY A 1 304 ? 40.305 -0.061 -65.747 1.00 86.88 304 GLY A C 1
ATOM 2158 O O . GLY A 1 304 ? 41.517 -0.084 -65.527 1.00 86.88 304 GLY A O 1
ATOM 2159 N N . ALA A 1 305 ? 39.431 -0.764 -65.031 1.00 87.12 305 ALA A N 1
ATOM 2160 C CA . ALA A 1 305 ? 39.862 -1.803 -64.101 1.00 87.12 305 ALA A CA 1
ATOM 2161 C C . ALA A 1 305 ? 40.462 -2.986 -64.874 1.00 87.12 305 ALA A C 1
ATOM 2163 O O . ALA A 1 305 ? 39.950 -3.359 -65.932 1.00 87.12 305 ALA A O 1
ATOM 2164 N N . GLY A 1 306 ? 41.566 -3.533 -64.367 1.00 80.62 306 GLY A N 1
ATOM 2165 C CA . GLY A 1 306 ? 42.161 -4.758 -64.895 1.00 80.62 306 GLY A CA 1
ATOM 2166 C C . GLY A 1 306 ? 41.341 -5.983 -64.497 1.00 80.62 306 GLY A C 1
ATOM 2167 O O . GLY A 1 306 ? 40.592 -5.935 -63.519 1.00 80.62 306 GLY A O 1
ATOM 2168 N N . ALA A 1 307 ? 41.472 -7.055 -65.282 1.00 72.62 307 ALA A N 1
ATOM 2169 C CA . ALA A 1 307 ? 40.925 -8.370 -64.943 1.00 72.62 307 ALA A CA 1
ATOM 2170 C C . ALA A 1 307 ? 41.674 -9.006 -63.761 1.00 72.62 307 ALA A C 1
ATOM 2172 O O . ALA A 1 307 ? 42.888 -8.726 -63.614 1.00 72.62 307 ALA A O 1
#

Sequence (307 aa):
MAIRQINATDSLETLRSQFNALASQDFGDIANLDSSISSTSIVGAMNELITFVSAAEGFFVVDSTSTRQLVGSGQELTFLGTTNEATVQVQATDTVVVGLPADVTISSSLSVGGSGIQTTSGGNITAAGELRTNTINDISGGVISVTAAINVSGDATLGSINVSGNVIQSSNSNTVTISDNLAIGGTNKITVNGTEIGGSNGDINTIAGETSFGSSIRLAPNKLIIFEGATDDANETALTVTDPTIDRVINFPDAGGDVMLTGATGQITNTNLADNTITSAKFNNAVSLVLYNSSGVALKTLYGAGA

Secondary structure (DSSP, 8-state):
-------TTS-HHHHHHHHHHIIIIIS--GGGS-TT---SSHHHHHHHHHHHHHTT-PEEEE-TT--EEEE-TT--------TTT-EEEEETTTEEEEE--SS---SS-----TT-----TT-----SS----S----TT------SS----SS----S----SS-----SSSS----SS-----TT-----SSS--S-TT-----SSS----SS---PPTT--EEE--SS-SS--EEE-----SS----PPPS--SPPP-TT-SS---GGGS-TT-S-GGGSTT-EEEEEE-TTS-EEEEEEE---

Foldseek 3Di:
DDDDDDDPPDDVVSVVVVVVCCVPPVQHDPVPPPPVQPDPHPVSSVVVVCVVVVQWPWDWDADPVGDIDTQTPPRDDDDDDPPQAWDWDDDPDVDIDIGGDPGHDDPPDDDDDDVPDDDPDPDDDDDPDDDDDPDDDDPPPDDDDDDPDDDDPDDDDDDDDDDDPDDDDDPPDPDDDDPDDDDDDDPDDDDDPDPDDADPHGDDDDPDDDDDDPDDDDDDPPDWDWACPDDNDDDIDTDDDDDDPDDDDDDDDPDDDDDDDPPDPPRDDPVNDDPPNDDQVNAACKDWDFDADPVGHTDDIDIDHDD

Radius of gyration: 62.53 Å; chains: 1; bounding box: 115×35×201 Å